Protein 1BBZ (pdb70)

Structure (mmCIF, N/CA/C/O backbone):
data_1BBZ
#
_entry.id   1BBZ
#
_cell.length_a   46.680
_cell.length_b   73.790
_cell.length_c   80.000
_cell.angle_alpha   90.00
_cell.angle_beta   90.00
_cell.angle_gamma   90.00
#
_symmetry.space_group_name_H-M   'P 21 21 21'
#
loop_
_entity.id
_entity.type
_entity.pdbx_description
1 polymer 'ABL TYROSINE KINASE'
2 polymer 'PEPTIDE P41'
3 non-polymer 'SULFATE ION'
4 water water
#
loop_
_atom_site.group_PDB
_atom_site.id
_atom_site.type_symbol
_atom_site.label_atom_id
_atom_site.label_alt_id
_atom_site.label_comp_id
_atom_site.label_asym_id
_atom_site.label_entity_id
_atom_site.label_seq_id
_atom_site.pdbx_PDB_ins_code
_atom_site.Cartn_x
_atom_site.Cartn_y
_atom_site.Cartn_z
_atom_site.occupancy
_atom_site.B_iso_or_equiv
_atom_site.auth_seq_id
_atom_site.auth_comp_id
_atom_site.auth_asym_id
_atom_site.auth_atom_id
_atom_site.pdbx_PDB_model_num
ATOM 1 N N . ASN A 1 1 ? 1.039 16.834 18.876 1.00 37.41 1 ASN A N 1
ATOM 2 C CA . ASN A 1 1 ? -0.213 16.205 18.364 1.00 36.15 1 ASN A CA 1
ATOM 3 C C . ASN A 1 1 ? -0.549 16.779 16.986 1.00 33.97 1 ASN A C 1
ATOM 4 O O . ASN A 1 1 ? 0.360 17.056 16.204 1.00 37.18 1 ASN A O 1
ATOM 6 N N . LEU A 1 2 ? -1.834 16.957 16.686 1.00 31.30 2 LEU A N 1
ATOM 7 C CA . LEU A 1 2 ? -2.241 17.479 15.386 1.00 26.46 2 LEU A CA 1
ATOM 8 C C . LEU A 1 2 ? -2.781 18.912 15.422 1.00 23.21 2 LEU A C 1
ATOM 9 O O . LEU A 1 2 ? -3.556 19.303 16.308 1.00 19.62 2 LEU A O 1
ATOM 14 N N . PHE A 1 3 ? -2.337 19.700 14.453 1.00 18.78 3 PHE A N 1
ATOM 15 C CA . PHE A 1 3 ? -2.750 21.081 14.340 1.00 16.26 3 PHE A CA 1
ATOM 16 C C . PHE A 1 3 ? -3.475 21.267 13.009 1.00 13.98 3 PHE A C 1
ATOM 17 O O . PHE A 1 3 ? -3.432 20.399 12.149 1.00 14.39 3 PHE A O 1
ATOM 25 N N . VAL A 1 4 ? -4.144 22.397 12.850 1.00 13.54 4 VAL A N 1
ATOM 26 C CA . VAL A 1 4 ? -4.843 22.691 11.604 1.00 13.12 4 VAL A CA 1
ATOM 27 C C . VAL A 1 4 ? -4.520 24.135 11.228 1.00 12.07 4 VAL A C 1
ATOM 28 O O . VAL A 1 4 ? -4.388 24.998 12.108 1.00 12.60 4 VAL A O 1
ATOM 32 N N . ALA A 1 5 ? -4.314 24.390 9.937 1.00 10.23 5 ALA A N 1
ATOM 33 C CA . ALA A 1 5 ? -4.022 25.742 9.483 1.00 8.54 5 ALA A CA 1
ATOM 34 C C . ALA A 1 5 ? -5.268 26.627 9.526 1.00 10.54 5 ALA A C 1
ATOM 35 O O . ALA A 1 5 ? -6.335 26.256 9.021 1.00 11.90 5 ALA A O 1
ATOM 37 N N . LEU A 1 6 ? -5.130 27.795 10.142 1.00 10.87 6 LEU A N 1
ATOM 38 C CA . LEU A 1 6 ? -6.218 28.770 10.231 1.00 11.37 6 LEU A CA 1
ATOM 39 C C . LEU A 1 6 ? -6.341 29.578 8.932 1.00 10.04 6 LEU A C 1
ATOM 40 O O . LEU A 1 6 ? -7.435 29.999 8.566 1.00 11.42 6 LEU A O 1
ATOM 45 N N . TYR A 1 7 ? -5.220 29.811 8.248 1.00 10.02 7 TYR A N 1
ATOM 46 C CA . TYR A 1 7 ? -5.213 30.592 7.006 1.00 10.20 7 TYR A CA 1
ATOM 47 C C . TYR A 1 7 ? -4.227 29.984 6.031 1.00 10.15 7 TYR A C 1
ATOM 48 O O . TYR A 1 7 ? -3.357 29.197 6.425 1.00 10.71 7 TYR A O 1
ATOM 57 N N . ASP A 1 8 ? -4.329 30.421 4.776 1.00 10.85 8 ASP A N 1
ATOM 58 C CA . ASP A 1 8 ? -3.433 29.995 3.705 1.00 10.32 8 ASP A CA 1
ATOM 59 C C . ASP A 1 8 ? -2.118 30.727 3.889 1.00 9.06 8 ASP A C 1
ATOM 60 O O . ASP A 1 8 ? -2.098 31.910 4.222 1.00 9.24 8 ASP A O 1
ATOM 65 N N . PHE A 1 9 ? -1.031 30.038 3.593 1.00 8.55 9 PHE A N 1
ATOM 66 C CA . PHE A 1 9 ? 0.305 30.613 3.662 1.00 9.13 9 PHE A CA 1
ATOM 67 C C . PHE A 1 9 ? 1.056 29.984 2.510 1.00 8.01 9 PHE A C 1
ATOM 68 O O . PHE A 1 9 ? 1.104 28.756 2.383 1.00 5.52 9 PHE A O 1
ATOM 76 N N . VAL A 1 10 ? 1.615 30.827 1.659 1.00 8.57 10 VAL A N 1
ATOM 77 C CA . VAL A 1 10 ? 2.347 30.368 0.489 1.00 12.09 10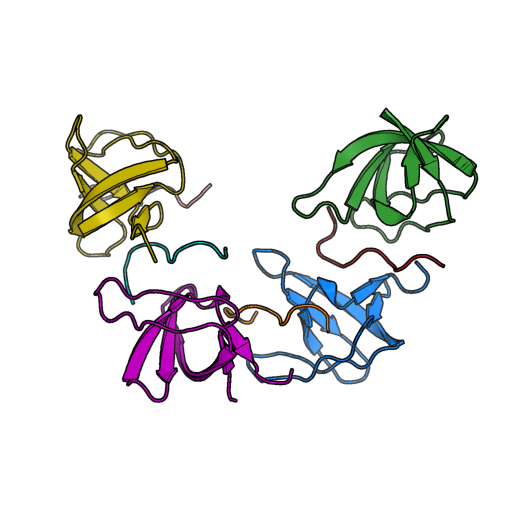 VAL A CA 1
ATOM 78 C C . VAL A 1 10 ? 3.852 30.405 0.746 1.00 11.09 10 VAL A C 1
ATOM 79 O O . VAL A 1 10 ? 4.386 31.426 1.147 1.00 11.55 10 VAL A O 1
ATOM 83 N N . A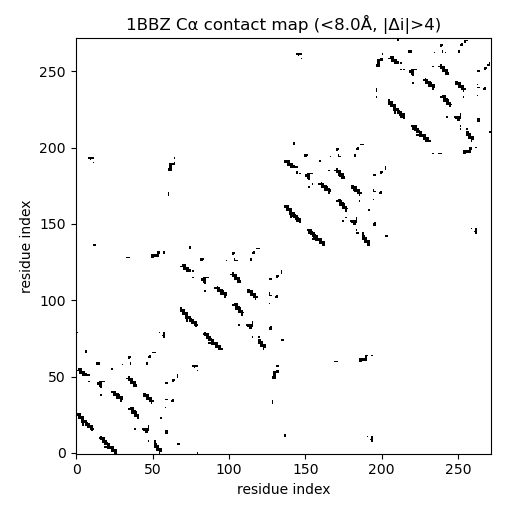LA A 1 11 ? 4.523 29.285 0.506 1.00 11.13 11 ALA A N 1
ATOM 84 C CA . ALA A 1 11 ? 5.965 29.149 0.700 1.00 13.28 11 ALA A CA 1
ATOM 85 C C . ALA A 1 11 ? 6.733 30.194 -0.084 1.00 16.66 11 ALA A C 1
ATOM 86 O O . ALA A 1 11 ? 6.432 30.444 -1.254 1.00 16.95 11 ALA A O 1
ATOM 88 N N . SER A 1 12 ? 7.758 30.749 0.552 1.00 18.23 12 SER A N 1
ATOM 89 C CA . SER A 1 12 ? 8.593 31.792 -0.039 1.00 22.12 12 SER A CA 1
ATOM 90 C C . SER A 1 12 ? 10.085 31.464 0.076 1.00 23.12 12 SER A C 1
ATOM 91 O O . SER A 1 12 ? 10.895 32.349 0.364 1.00 24.62 12 SER A O 1
ATOM 94 N N . GLY A 1 13 ? 10.446 30.204 -0.156 1.00 23.63 13 GLY A N 1
ATOM 95 C CA . GLY A 1 13 ? 11.837 29.801 -0.035 1.00 24.26 13 GLY A CA 1
ATOM 96 C C . GLY A 1 13 ? 12.307 29.893 1.409 1.00 26.15 13 GLY A C 1
ATOM 97 O O . GLY A 1 13 ? 11.488 30.017 2.324 1.00 27.50 13 GLY A O 1
ATOM 98 N N . ASP A 1 14 ? 13.619 29.832 1.633 1.00 25.40 14 ASP A N 1
ATOM 99 C CA . ASP A 1 14 ? 14.169 29.905 2.986 1.00 25.46 14 ASP A CA 1
ATOM 100 C C . ASP A 1 14 ? 13.634 28.783 3.884 1.00 22.74 14 ASP A C 1
ATOM 101 O O . ASP A 1 14 ? 13.407 28.983 5.079 1.00 21.33 14 ASP A O 1
ATOM 106 N N . ASN A 1 15 ? 13.404 27.619 3.283 1.00 19.57 15 ASN A N 1
ATOM 107 C CA . ASN A 1 15 ? 12.914 26.438 3.994 1.00 16.54 15 ASN A CA 1
ATOM 108 C C . ASN A 1 15 ? 11.468 26.515 4.478 1.00 13.82 15 ASN A C 1
ATOM 109 O O . ASN A 1 15 ? 11.082 25.790 5.401 1.00 14.22 15 ASN A O 1
ATOM 114 N N . THR A 1 16 ? 10.665 27.378 3.873 1.00 10.85 16 THR A N 1
ATOM 115 C CA . THR A 1 16 ? 9.268 27.496 4.278 1.00 8.77 16 THR A CA 1
ATOM 116 C C . THR A 1 16 ? 8.413 26.458 3.535 1.00 10.75 16 THR A C 1
ATOM 117 O O . THR A 1 16 ? 8.841 25.897 2.515 1.00 8.68 16 THR A O 1
ATOM 121 N N . LEU A 1 17 ? 7.212 26.211 4.056 1.00 9.20 17 LEU A N 1
ATOM 122 C CA . LEU A 1 17 ? 6.293 25.239 3.501 1.00 8.03 17 LEU A CA 1
ATOM 123 C C . LEU A 1 17 ? 4.926 25.876 3.327 1.00 8.68 17 LEU A C 1
ATOM 124 O O . LEU A 1 17 ? 4.441 26.568 4.228 1.00 8.03 17 LEU A O 1
ATOM 129 N N . SER A 1 18 ? 4.300 25.648 2.177 1.00 8.80 18 SER A N 1
ATOM 130 C CA . SER A 1 18 ? 2.959 26.183 1.946 1.00 9.01 18 SER A CA 1
ATOM 131 C C . SER A 1 18 ? 1.963 25.328 2.713 1.00 9.55 18 SER A C 1
ATOM 132 O O . SER A 1 18 ? 2.119 24.114 2.812 1.00 10.42 18 SER A O 1
ATOM 135 N N . ILE A 1 19 ? 0.945 25.967 3.267 1.00 10.69 19 ILE A N 1
ATOM 136 C CA . ILE A 1 19 ? -0.094 25.281 4.006 1.00 10.95 19 ILE A CA 1
ATOM 137 C C . ILE A 1 19 ? -1.443 25.916 3.603 1.00 11.50 19 ILE A C 1
ATOM 138 O O . ILE A 1 19 ? -1.533 27.132 3.383 1.00 11.05 19 ILE A O 1
ATOM 146 N N . THR A 1 20 ? -2.475 25.086 3.493 1.00 9.69 20 THR A N 1
ATOM 147 C CA . THR A 1 20 ? -3.802 25.544 3.105 1.00 10.51 20 THR A CA 1
ATOM 148 C C . THR A 1 20 ? -4.757 25.565 4.304 1.00 9.88 20 THR A C 1
ATOM 149 O O . THR A 1 20 ? -4.723 24.669 5.130 1.00 9.34 20 THR A O 1
ATOM 153 N N . LYS A 1 21 ? -5.615 26.574 4.392 1.00 10.83 21 LYS A N 1
ATOM 154 C CA . LYS A 1 21 ? -6.578 26.652 5.484 1.00 11.01 21 LYS A CA 1
ATOM 155 C C . LYS A 1 21 ? -7.307 25.313 5.582 1.00 11.26 21 LYS A C 1
ATOM 156 O O . LYS A 1 21 ? -7.741 24.759 4.564 1.00 9.70 21 LYS A O 1
ATOM 162 N N . GLY A 1 22 ? -7.418 24.791 6.799 1.00 11.10 22 GLY A N 1
ATOM 163 C CA . GLY A 1 22 ? -8.095 23.524 6.988 1.00 11.48 22 GLY A CA 1
ATOM 164 C C . GLY A 1 22 ? -7.183 22.315 6.899 1.00 12.06 22 GLY A C 1
ATOM 165 O O . GLY A 1 22 ? -7.590 21.214 7.268 1.00 14.61 22 GLY A O 1
ATOM 166 N N . GLU A 1 23 ? -5.965 22.498 6.405 1.00 9.43 23 GLU A N 1
ATOM 167 C CA . GLU A 1 23 ? -5.024 21.387 6.294 1.00 11.05 23 GLU A CA 1
ATOM 168 C C . GLU A 1 23 ? -4.454 20.982 7.671 1.00 11.68 23 GLU A C 1
ATOM 169 O O . GLU A 1 23 ? -4.125 21.832 8.499 1.00 10.69 23 GLU A O 1
ATOM 175 N N . LYS A 1 24 ? -4.352 19.678 7.908 1.00 12.22 24 LYS A N 1
ATOM 176 C CA . LYS A 1 24 ? -3.819 19.200 9.172 1.00 12.55 24 LYS A CA 1
ATOM 177 C C . LYS A 1 24 ? -2.309 19.060 9.090 1.00 12.15 24 LYS A C 1
ATOM 178 O O . LYS A 1 24 ? -1.765 18.791 8.021 1.00 11.64 24 LYS A O 1
ATOM 184 N N . LEU A 1 25 ? -1.636 19.253 10.225 1.00 13.13 25 LEU A N 1
ATOM 185 C CA . LEU A 1 25 ? -0.180 19.170 10.295 1.00 13.44 25 LEU A CA 1
ATOM 186 C C . LEU A 1 25 ? 0.373 18.848 11.679 1.00 11.69 25 LEU A C 1
ATOM 187 O O . LEU A 1 25 ? -0.302 19.015 12.685 1.00 10.75 25 LEU A O 1
ATOM 192 N N . ARG A 1 26 ? 1.608 18.358 11.695 1.00 13.50 26 ARG A N 1
ATOM 193 C CA . ARG A 1 26 ? 2.329 18.007 12.913 1.00 15.32 26 ARG A CA 1
ATOM 194 C C . ARG A 1 26 ? 3.337 19.116 13.159 1.00 13.98 26 ARG A C 1
ATOM 195 O O . ARG A 1 26 ? 3.962 19.593 12.209 1.00 15.12 26 ARG A O 1
ATOM 209 N N . VAL A 1 27 ? 3.418 19.594 14.400 1.00 13.31 27 VAL A N 1
ATOM 210 C CA . VAL A 1 27 ? 4.384 20.629 14.757 1.00 13.38 27 VAL A CA 1
ATOM 211 C C . VAL A 1 27 ? 5.603 19.935 15.367 1.00 12.05 27 VAL A C 1
ATOM 212 O O . VAL A 1 27 ? 5.477 19.207 16.360 1.00 13.16 27 VAL A O 1
ATOM 216 N N . LEU A 1 28 ? 6.764 20.142 14.746 1.00 10.74 28 LEU A N 1
ATOM 217 C CA . LEU A 1 28 ? 8.023 19.530 15.174 1.00 11.30 28 LEU A CA 1
ATOM 218 C C . LEU A 1 28 ? 8.962 20.419 15.988 1.00 10.78 28 LEU A C 1
ATOM 219 O O . LEU A 1 28 ? 9.946 19.939 16.547 1.00 12.50 28 LEU A O 1
ATOM 224 N N . GLY A 1 29 ? 8.681 21.710 16.038 1.00 10.07 29 GLY A N 1
ATOM 225 C CA . GLY A 1 29 ? 9.537 22.609 16.780 1.00 11.10 29 GLY A CA 1
ATOM 226 C C . GLY A 1 29 ? 9.263 24.061 16.444 1.00 11.45 29 GLY A C 1
ATOM 227 O O . GLY A 1 29 ? 8.408 24.354 15.602 1.00 11.84 29 GLY A O 1
ATOM 228 N N . TYR A 1 30 ? 10.006 24.958 17.088 1.00 12.45 30 TYR A N 1
ATOM 229 C CA . TYR A 1 30 ? 9.863 26.406 16.915 1.00 13.92 30 TYR A CA 1
ATOM 230 C C . TYR A 1 30 ? 11.224 27.068 16.806 1.00 15.25 30 TYR A C 1
ATOM 231 O O . TYR A 1 30 ? 12.226 26.506 17.246 1.00 17.70 30 TYR A O 1
ATOM 240 N N . ASN A 1 31 ? 11.263 28.256 16.213 1.00 16.32 31 ASN A N 1
ATOM 241 C CA . ASN A 1 31 ? 12.512 28.998 16.101 1.00 17.53 31 ASN A CA 1
ATOM 242 C C . ASN A 1 31 ? 12.703 29.746 17.430 1.00 19.31 31 ASN A C 1
ATOM 243 O O . ASN A 1 31 ? 11.837 29.684 18.311 1.00 19.36 31 ASN A O 1
ATOM 248 N N . HIS A 1 32 ? 13.798 30.492 17.541 1.00 22.79 32 HIS A N 1
ATOM 249 C CA . HIS A 1 32 ? 14.152 31.239 18.755 1.00 27.42 32 HIS A CA 1
ATOM 250 C C . HIS A 1 32 ? 13.048 32.057 19.436 1.00 28.17 32 HIS A C 1
ATOM 251 O O . HIS A 1 32 ? 12.837 31.939 20.640 1.00 29.57 32 HIS A O 1
ATOM 258 N N . ASN A 1 33 ? 12.331 32.862 18.664 1.00 26.77 33 ASN A N 1
ATOM 259 C CA . ASN A 1 33 ? 11.276 33.697 19.218 1.00 24.69 33 ASN A CA 1
ATOM 260 C C . ASN A 1 33 ? 9.860 33.133 19.087 1.00 23.97 33 ASN A C 1
ATOM 261 O O . ASN A 1 33 ? 8.890 33.873 19.209 1.00 25.66 33 ASN A O 1
ATOM 266 N N . GLY A 1 34 ? 9.740 31.851 18.766 1.00 22.15 34 GLY A N 1
ATOM 267 C CA . GLY A 1 34 ? 8.425 31.240 18.629 1.00 20.12 34 GLY A CA 1
ATOM 268 C C . GLY A 1 34 ? 7.547 31.689 17.461 1.00 18.61 34 GLY A C 1
ATOM 269 O O . GLY A 1 34 ? 6.444 31.154 17.280 1.00 15.26 34 GLY A O 1
ATOM 270 N N . GLU A 1 35 ? 8.007 32.665 16.677 1.00 16.25 35 GLU A N 1
ATOM 271 C CA . GLU A 1 35 ? 7.233 33.168 15.531 1.00 15.68 35 GLU A CA 1
ATOM 272 C C . GLU A 1 35 ? 7.078 32.205 14.346 1.00 13.68 35 GLU A C 1
ATOM 273 O O . GLU A 1 35 ? 6.151 32.350 13.547 1.00 12.00 35 GLU A O 1
ATOM 279 N N . TRP A 1 36 ? 8.020 31.284 14.197 1.00 10.91 36 TRP A N 1
ATOM 280 C CA . TRP A 1 36 ? 7.989 30.325 13.092 1.00 11.34 36 TRP A CA 1
ATOM 281 C C . TRP A 1 36 ? 7.978 28.935 13.693 1.00 10.90 36 TRP A C 1
ATOM 282 O O . TRP A 1 36 ? 8.589 28.701 14.734 1.00 10.85 36 TRP A O 1
ATOM 293 N N . CYS A 1 37 ? 7.301 28.003 13.043 1.00 10.43 37 CYS A N 1
ATOM 294 C CA . CYS A 1 37 ? 7.262 26.659 13.572 1.00 12.77 37 CYS A CA 1
ATOM 295 C C . CYS A 1 37 ? 7.525 25.646 12.470 1.00 10.06 37 CYS A C 1
ATOM 296 O O . CYS A 1 37 ? 7.170 25.864 11.319 1.00 11.62 37 CYS A O 1
ATOM 300 N N . GLU A 1 38 ? 8.234 24.581 12.818 1.00 9.99 38 GLU A N 1
ATOM 301 C CA . GLU A 1 38 ? 8.590 23.539 11.874 1.00 10.51 38 GLU A CA 1
ATOM 302 C C . GLU A 1 38 ? 7.392 22.623 11.702 1.00 11.00 38 GLU A C 1
ATOM 303 O O . GLU A 1 38 ? 7.008 21.918 12.640 1.00 13.34 38 GLU A O 1
ATOM 309 N N . ALA A 1 39 ? 6.808 22.624 10.517 1.00 9.90 39 ALA A N 1
ATOM 310 C CA . ALA A 1 39 ? 5.639 21.799 10.260 1.00 9.52 39 ALA A CA 1
ATOM 311 C C . ALA A 1 39 ? 5.883 20.588 9.357 1.00 10.62 39 ALA A C 1
ATOM 312 O O . ALA A 1 39 ? 6.843 20.541 8.574 1.00 9.04 39 ALA A O 1
ATOM 314 N N . GLN A 1 40 ? 5.045 19.572 9.520 1.00 10.14 40 GLN A N 1
ATOM 315 C CA . GLN A 1 40 ? 5.111 18.410 8.647 1.00 10.89 40 GLN A CA 1
ATOM 316 C C . GLN A 1 40 ? 3.688 18.089 8.234 1.00 9.70 40 GLN A C 1
ATOM 317 O O . GLN A 1 40 ? 2.784 18.016 9.077 1.00 8.93 40 GLN A O 1
ATOM 323 N N . THR A 1 41 ? 3.486 18.004 6.928 1.00 13.04 41 THR A N 1
ATOM 324 C CA . THR A 1 41 ? 2.178 17.695 6.355 1.00 13.22 41 THR A CA 1
ATOM 325 C C . THR A 1 41 ? 2.439 16.560 5.379 1.00 16.49 41 THR A C 1
ATOM 326 O O . THR A 1 41 ? 3.554 16.040 5.302 1.00 16.71 41 THR A O 1
ATOM 330 N N . LYS A 1 42 ? 1.425 16.243 4.581 1.00 20.04 42 LYS A N 1
ATOM 331 C CA . LYS A 1 42 ? 1.517 15.211 3.540 1.00 22.35 42 LYS A CA 1
ATOM 332 C C . LYS A 1 42 ? 2.346 15.733 2.352 1.00 22.73 42 LYS A C 1
ATOM 333 O O . LYS A 1 42 ? 2.614 14.994 1.405 1.00 24.09 42 LYS A O 1
ATOM 339 N N . ASN A 1 43 ? 2.720 17.015 2.404 1.00 22.50 43 ASN A N 1
ATOM 340 C CA . ASN A 1 43 ? 3.500 17.664 1.353 1.00 22.16 43 ASN A CA 1
ATOM 341 C C . ASN A 1 43 ? 4.961 17.781 1.732 1.00 21.14 43 ASN A C 1
ATOM 342 O O . ASN A 1 43 ? 5.777 18.194 0.922 1.00 24.53 43 ASN A O 1
ATOM 347 N N . GLY A 1 44 ? 5.282 17.477 2.978 1.00 19.07 44 GLY A N 1
ATOM 348 C CA . GLY A 1 44 ? 6.655 17.577 3.416 1.00 15.58 44 GLY A CA 1
ATOM 349 C C . GLY A 1 44 ? 6.791 18.405 4.681 1.00 13.19 44 GLY A C 1
ATOM 350 O O . GLY A 1 44 ? 5.828 18.561 5.442 1.00 11.51 44 GLY A O 1
ATOM 351 N N . GLN A 1 45 ? 7.984 18.977 4.854 1.00 10.54 45 GLN A N 1
ATOM 352 C CA . GLN A 1 45 ? 8.335 19.786 6.018 1.00 8.83 45 GLN A CA 1
ATOM 353 C C . GLN A 1 45 ? 8.800 21.179 5.623 1.00 8.56 45 GLN A C 1
ATOM 354 O O . GLN A 1 45 ? 9.316 21.403 4.526 1.00 9.10 45 GLN A O 1
ATOM 360 N N . GLY A 1 46 ? 8.663 22.101 6.557 1.00 7.92 46 GLY A N 1
ATOM 361 C CA . GLY A 1 46 ? 9.097 23.459 6.317 1.00 8.23 46 GLY A CA 1
ATOM 362 C C . GLY A 1 46 ? 8.526 24.366 7.376 1.00 7.94 46 GLY A C 1
ATOM 363 O O . GLY A 1 46 ? 7.644 23.973 8.142 1.00 7.47 46 GLY A O 1
ATOM 364 N N . TRP A 1 47 ? 9.037 25.581 7.425 1.00 7.33 47 TRP A N 1
ATOM 365 C CA . TRP A 1 47 ? 8.582 26.556 8.398 1.00 7.78 47 TRP A CA 1
ATOM 366 C C . TRP A 1 47 ? 7.302 27.256 7.967 1.00 7.25 47 TRP A C 1
ATOM 367 O O . TRP A 1 47 ? 7.118 27.553 6.795 1.00 7.78 47 TRP A O 1
ATOM 378 N N . VAL A 1 48 ? 6.407 27.485 8.924 1.00 7.35 48 VAL A N 1
ATOM 379 C CA . VAL A 1 48 ? 5.137 28.171 8.709 1.00 6.92 48 VAL A CA 1
ATOM 380 C C . VAL A 1 48 ? 4.935 29.120 9.902 1.00 5.40 48 VAL A C 1
ATOM 381 O O . VAL A 1 48 ? 5.567 28.931 10.952 1.00 6.38 48 VAL A O 1
ATOM 385 N N . PRO A 1 49 ? 4.157 30.207 9.733 1.00 7.65 49 PRO A N 1
ATOM 386 C CA . PRO A 1 49 ? 3.949 31.127 10.867 1.00 6.55 49 PRO A CA 1
ATOM 387 C C . PRO A 1 49 ? 3.247 30.405 12.019 1.00 8.34 49 PRO A C 1
ATOM 388 O O . PRO A 1 49 ? 2.254 29.702 11.802 1.00 7.38 49 PRO A O 1
ATOM 392 N N . SER A 1 50 ? 3.727 30.598 13.242 1.00 9.03 50 SER A N 1
ATOM 393 C CA . SER A 1 50 ? 3.100 29.936 14.382 1.00 9.73 50 SER A CA 1
ATOM 394 C C . SER A 1 50 ? 1.664 30.406 14.608 1.00 7.87 50 SER A C 1
ATOM 395 O O . SER A 1 50 ? 0.792 29.607 14.944 1.00 10.65 50 SER A O 1
ATOM 398 N N . ASN A 1 51 ? 1.399 31.685 14.380 1.00 9.31 51 ASN A N 1
ATOM 399 C CA . ASN A 1 51 ? 0.043 32.189 14.589 1.00 12.16 51 ASN A CA 1
ATOM 400 C C . ASN A 1 51 ? -0.937 31.856 13.466 1.00 12.94 51 ASN A C 1
ATOM 401 O O . ASN A 1 51 ? -2.065 32.349 13.467 1.00 13.96 51 ASN A O 1
ATOM 406 N N . TYR A 1 52 ? -0.490 31.068 12.485 1.00 12.67 52 TYR A N 1
ATOM 407 C CA . TYR A 1 52 ? -1.353 30.630 11.391 1.00 9.90 52 TYR A CA 1
ATOM 408 C C . TYR A 1 52 ? -1.925 29.237 11.686 1.00 9.11 52 TYR A C 1
ATOM 409 O O . TYR A 1 52 ? -2.709 28.709 10.896 1.00 10.39 52 TYR A O 1
ATOM 418 N N . ILE A 1 53 ? -1.513 28.622 12.788 1.00 9.15 53 ILE A N 1
ATOM 419 C CA . ILE A 1 53 ? -1.996 27.284 13.118 1.00 8.32 53 ILE A CA 1
ATOM 420 C C . ILE A 1 53 ? -2.588 27.236 14.519 1.00 10.68 53 ILE A C 1
ATOM 421 O O . ILE A 1 53 ? -2.329 28.120 15.348 1.00 10.31 53 ILE A O 1
ATOM 426 N N . THR A 1 54 ? -3.438 26.241 14.751 1.00 13.69 54 THR A N 1
ATOM 427 C CA . THR A 1 54 ? -4.098 26.054 16.055 1.00 17.08 54 THR A CA 1
ATOM 428 C C . THR A 1 54 ? -4.337 24.538 16.194 1.00 19.02 54 THR A C 1
ATOM 429 O O . THR A 1 54 ? -4.340 23.809 15.203 1.00 18.89 54 THR A O 1
ATOM 433 N N . PRO A 1 55 ? -4.476 24.026 17.423 1.00 23.84 55 PRO A N 1
ATOM 434 C CA . PRO A 1 55 ? -4.704 22.579 17.573 1.00 25.77 55 PRO A CA 1
ATOM 435 C C . PRO A 1 55 ? -5.995 22.103 16.901 1.00 25.56 55 PRO A C 1
ATOM 436 O O . PRO A 1 55 ? -7.036 22.749 17.010 1.00 25.02 55 PRO A O 1
ATOM 440 N N . VAL A 1 56 ? -5.906 20.995 16.178 1.00 28.12 56 VAL A N 1
ATOM 441 C CA . VAL A 1 56 ? -7.064 20.447 15.486 1.00 32.04 56 VAL A CA 1
ATOM 442 C C . VAL A 1 56 ? -8.132 20.176 16.556 1.00 36.10 56 VAL A C 1
ATOM 443 O O . VAL A 1 56 ? -7.833 19.572 17.591 1.00 37.21 56 VAL A O 1
ATOM 447 N N . ASN A 1 57 ? -9.331 20.720 16.350 1.00 38.44 57 ASN A N 1
ATOM 448 C CA . ASN A 1 57 ? -10.461 20.542 17.279 1.00 42.18 57 ASN A CA 1
ATOM 449 C C . ASN A 1 57 ? -10.435 21.390 18.557 1.00 43.32 57 ASN A C 1
ATOM 450 O O . ASN A 1 57 ? -10.896 20.936 19.614 1.00 41.94 57 ASN A O 1
ATOM 452 N N . SER A 1 58 ? -9.908 22.610 18.435 1.00 43.89 58 SER A N 1
ATOM 453 C CA . SER A 1 58 ? -9.827 23.585 19.527 1.00 44.12 58 SER A CA 1
ATOM 454 C C . SER A 1 58 ? -9.608 22.981 20.905 1.00 44.36 58 SER A C 1
ATOM 455 O O . SER A 1 58 ? -8.450 22.613 21.191 1.00 44.68 58 SER A O 1
ATOM 461 N N . ALA B 2 2 ? 15.398 28.463 10.408 1.00 14.06 1 ALA B N 1
ATOM 462 C CA . ALA B 2 2 ? 14.149 29.212 10.309 1.00 13.63 1 ALA B CA 1
ATOM 463 C C . ALA B 2 2 ? 14.392 30.555 9.620 1.00 13.94 1 ALA B C 1
ATOM 464 O O . ALA B 2 2 ? 15.478 31.104 9.707 1.00 14.25 1 ALA B O 1
ATOM 466 N N . PRO B 2 3 ? 13.394 31.083 8.893 1.00 14.54 2 PRO B N 1
ATOM 467 C CA . PRO B 2 3 ? 13.619 32.374 8.236 1.00 14.33 2 PRO B CA 1
ATOM 468 C C . PRO B 2 3 ? 13.999 33.452 9.263 1.00 16.03 2 PRO B C 1
ATOM 469 O O . PRO B 2 3 ? 13.560 33.413 10.410 1.00 15.68 2 PRO B O 1
ATOM 473 N N . SER B 2 4 ? 14.842 34.398 8.863 1.00 17.49 3 SER B N 1
ATOM 474 C CA . SER B 2 4 ? 15.247 35.461 9.773 1.00 18.19 3 SER B CA 1
ATOM 475 C C . SER B 2 4 ? 14.225 36.595 9.723 1.00 17.17 3 SER B C 1
ATOM 476 O O . SER B 2 4 ? 14.074 37.349 10.687 1.00 17.02 3 SER B O 1
ATOM 479 N N . TYR B 2 5 ? 13.553 36.726 8.581 1.00 15.33 4 TYR B N 1
ATOM 480 C CA . TYR B 2 5 ? 12.537 37.753 8.401 1.00 14.74 4 TYR B CA 1
ATOM 481 C C . TYR B 2 5 ? 11.263 37.404 9.173 1.00 15.94 4 TYR B C 1
ATOM 482 O O . TYR B 2 5 ? 11.134 36.307 9.747 1.00 15.76 4 TYR B O 1
ATOM 491 N N . SER B 2 6 ? 10.332 38.343 9.211 1.00 14.30 5 SER B N 1
ATOM 492 C CA . SER B 2 6 ? 9.102 38.132 9.951 1.00 16.16 5 SER B CA 1
ATOM 493 C C . SER B 2 6 ? 8.034 37.343 9.203 1.00 16.47 5 SER B C 1
ATOM 494 O O . SER B 2 6 ? 7.976 37.380 7.973 1.00 15.99 5 SER B O 1
ATOM 497 N N . PRO B 2 7 ? 7.241 36.535 9.940 1.00 19.11 6 PRO B N 1
ATOM 498 C CA . PRO B 2 7 ? 6.178 35.770 9.282 1.00 19.54 6 PRO B CA 1
ATOM 499 C C . PRO B 2 7 ? 5.096 36.794 8.950 1.00 19.90 6 PRO B C 1
ATOM 500 O O . PRO B 2 7 ? 4.947 37.798 9.649 1.00 21.20 6 PRO B O 1
ATOM 504 N N . PRO B 2 8 ? 4.355 36.584 7.867 1.00 19.08 7 PRO B N 1
ATOM 505 C CA . PRO B 2 8 ? 3.331 37.582 7.569 1.00 19.69 7 PRO B CA 1
ATOM 506 C C . PRO B 2 8 ? 2.246 37.533 8.626 1.00 19.87 7 PRO B C 1
ATOM 507 O O . PRO B 2 8 ? 1.988 36.478 9.212 1.00 19.01 7 PRO B O 1
ATOM 511 N N . PRO B 2 9 ? 1.643 38.687 8.940 1.00 19.28 8 PRO B N 1
ATOM 512 C CA . PRO B 2 9 ? 0.581 38.733 9.947 1.00 18.50 8 PRO B CA 1
ATOM 513 C C . PRO B 2 9 ? -0.656 38.050 9.399 1.00 17.81 8 PRO B C 1
ATOM 514 O O . PRO B 2 9 ? -0.764 37.828 8.202 1.00 16.52 8 PRO B O 1
ATOM 518 N N . PRO B 2 10 ? -1.575 37.646 10.275 1.00 18.82 9 PRO B N 1
ATOM 519 C CA . PRO B 2 10 ? -2.791 36.988 9.793 1.00 21.09 9 PRO B CA 1
ATOM 520 C C . PRO B 2 10 ? -3.488 37.868 8.749 1.00 21.75 9 PRO B C 1
ATOM 521 O O . PRO B 2 10 ? -3.457 39.104 8.839 1.00 22.81 9 PRO B O 1
ATOM 525 N N . PRO B 2 11 ? -4.085 37.243 7.725 1.00 21.78 10 PRO B N 1
ATOM 526 C CA . PRO B 2 11 ? -4.777 37.990 6.673 1.00 23.71 10 PRO B CA 1
ATOM 527 C C . PRO B 2 11 ? -6.000 38.759 7.175 1.00 24.04 10 PRO B C 1
ATOM 528 O O . PRO B 2 11 ? -6.603 38.340 8.192 1.00 22.86 10 PRO B O 1
ATOM 533 N N . ASN C 1 1 ? -8.437 37.184 38.729 1.00 37.80 1 ASN C N 1
ATOM 534 C CA . ASN C 1 1 ? -9.864 37.616 38.802 1.00 35.54 1 ASN C CA 1
ATOM 535 C C . ASN C 1 1 ? -10.721 36.360 38.629 1.00 33.77 1 ASN C C 1
ATOM 536 O O . ASN C 1 1 ? -10.180 35.264 38.382 1.00 32.43 1 ASN C O 1
ATOM 541 N N . LEU C 1 2 ? -12.038 36.507 38.775 1.00 29.46 2 LEU C N 1
ATOM 542 C CA . LEU C 1 2 ? -12.959 35.377 38.611 1.00 25.55 2 LEU C CA 1
ATOM 543 C C . LEU C 1 2 ? -13.751 35.501 37.300 1.00 20.81 2 LEU C C 1
ATOM 544 O O . LEU C 1 2 ? -14.526 36.458 37.092 1.00 17.74 2 LEU C O 1
ATOM 549 N N . PHE C 1 3 ? -13.527 34.525 36.423 1.00 15.67 3 PHE C N 1
ATOM 550 C CA . PHE C 1 3 ? -14.125 34.469 35.082 1.00 11.91 3 PHE C CA 1
ATOM 551 C C . PHE C 1 3 ? -14.954 33.210 34.881 1.00 9.29 3 PHE C C 1
ATOM 552 O O . PHE C 1 3 ? -14.903 32.276 35.687 1.00 8.37 3 PHE C O 1
ATOM 560 N N . VAL C 1 4 ? -15.680 33.178 33.772 1.00 7.60 4 VAL C N 1
ATOM 561 C CA . VAL C 1 4 ? -16.491 32.024 33.404 1.00 8.04 4 VAL C CA 1
ATOM 562 C C . VAL C 1 4 ? -16.188 31.673 31.939 1.00 8.93 4 VAL C C 1
ATOM 563 O O . VAL C 1 4 ? -15.927 32.561 31.121 1.00 8.52 4 VAL C O 1
ATOM 567 N N . ALA C 1 5 ? -16.153 30.381 31.625 1.00 7.81 5 ALA C N 1
ATOM 568 C CA . ALA C 1 5 ? -15.859 29.958 30.263 1.00 8.59 5 ALA C CA 1
ATOM 569 C C . ALA C 1 5 ? -17.071 30.137 29.372 1.00 8.13 5 ALA C C 1
ATOM 570 O O . ALA C 1 5 ? -18.176 29.724 29.726 1.00 9.78 5 ALA C O 1
ATOM 572 N N . LEU C 1 6 ? -16.866 30.798 28.236 1.00 8.70 6 LEU C N 1
ATOM 573 C CA . LEU C 1 6 ? -17.934 31.023 27.266 1.00 9.56 6 LEU C CA 1
ATOM 574 C C . LEU C 1 6 ? -18.110 29.828 26.333 1.00 10.69 6 LEU C C 1
ATOM 575 O O . LEU C 1 6 ? -19.205 29.601 25.818 1.00 11.70 6 LEU C O 1
ATOM 580 N N . TYR C 1 7 ? -17.032 29.090 26.082 1.00 9.73 7 TYR C N 1
ATOM 581 C CA . TYR C 1 7 ? -17.101 27.948 25.186 1.00 8.72 7 TYR C CA 1
ATOM 582 C C . TYR C 1 7 ? -16.170 26.853 25.679 1.00 8.77 7 TYR C C 1
ATOM 583 O O . TYR C 1 7 ? -15.255 27.113 26.472 1.00 8.72 7 TYR C O 1
ATOM 592 N N . ASP C 1 8 ? -16.393 25.638 25.183 1.00 10.91 8 ASP C N 1
ATOM 593 C CA . ASP C 1 8 ? -15.555 24.484 25.537 1.00 10.19 8 ASP C CA 1
ATOM 594 C C . ASP C 1 8 ? -14.249 24.621 24.780 1.00 9.70 8 ASP C C 1
ATOM 595 O O . ASP C 1 8 ? -14.258 24.989 23.615 1.00 8.92 8 ASP C O 1
ATOM 600 N N . PHE C 1 9 ? -13.139 24.286 25.428 1.00 11.04 9 PHE C N 1
ATOM 601 C CA . PHE C 1 9 ? -11.818 24.327 24.806 1.00 10.35 9 PHE C CA 1
ATOM 602 C C . PHE C 1 9 ? -11.089 23.113 25.345 1.00 10.15 9 PHE C C 1
ATOM 603 O O . PHE C 1 9 ? -11.091 22.874 26.551 1.00 10.41 9 PHE C O 1
ATOM 611 N N . VAL C 1 10 ? -10.491 22.341 24.451 1.00 12.00 10 VAL C N 1
ATOM 612 C CA . VAL C 1 10 ? -9.765 21.132 24.842 1.00 13.68 10 VAL C CA 1
ATOM 613 C C . VAL C 1 10 ? -8.259 21.365 24.793 1.00 13.02 10 VAL C C 1
ATOM 614 O O . VAL C 1 10 ? -7.736 21.828 23.787 1.00 14.49 10 VAL C O 1
ATOM 618 N N . ALA C 1 11 ? -7.575 21.037 25.887 1.00 14.58 11 ALA C N 1
ATOM 619 C CA . ALA C 1 11 ? -6.121 21.183 25.993 1.00 14.52 11 ALA C CA 1
ATOM 620 C C . ALA C 1 11 ? -5.434 20.393 24.874 1.00 18.30 11 ALA C C 1
ATOM 621 O O . ALA C 1 11 ? -5.880 19.320 24.486 1.00 17.59 11 ALA C O 1
ATOM 623 N N . SER C 1 12 ? -4.334 20.932 24.374 1.00 22.29 12 SER C N 1
ATOM 624 C CA . SER C 1 12 ? -3.587 20.320 23.291 1.00 24.27 12 SER C CA 1
ATOM 625 C C . SER C 1 12 ? -2.106 20.222 23.647 1.00 24.72 12 SER C C 1
ATOM 626 O O . SER C 1 12 ? -1.269 20.090 22.755 1.00 28.06 12 SER C O 1
ATOM 629 N N . GLY C 1 13 ? -1.784 20.312 24.940 1.00 23.60 13 GLY C N 1
ATOM 630 C CA . GLY C 1 13 ? -0.396 20.265 25.375 1.00 20.14 13 GLY C CA 1
ATOM 631 C C . GLY C 1 13 ? 0.162 21.670 25.489 1.00 19.40 13 GLY C C 1
ATOM 632 O O . GLY C 1 13 ? -0.597 22.642 25.495 1.00 19.32 13 GLY C O 1
ATOM 633 N N . ASP C 1 14 ? 1.479 21.800 25.607 1.00 17.18 14 ASP C N 1
ATOM 634 C CA . ASP C 1 14 ? 2.098 23.123 25.705 1.00 17.11 14 ASP C CA 1
ATOM 635 C C . ASP C 1 14 ? 1.544 23.897 26.897 1.00 16.31 14 ASP C C 1
ATOM 636 O O . ASP C 1 14 ? 1.396 25.124 26.846 1.00 13.99 14 ASP C O 1
ATOM 641 N N . ASN C 1 15 ? 1.199 23.156 27.949 1.00 13.57 15 ASN C N 1
ATOM 642 C CA . ASN C 1 15 ? 0.668 23.720 29.190 1.00 13.92 15 ASN C CA 1
ATOM 643 C C . ASN C 1 15 ? -0.701 24.364 29.096 1.00 12.40 15 ASN C C 1
ATOM 644 O O . ASN C 1 15 ? -1.038 25.239 29.909 1.00 10.84 15 ASN C O 1
ATOM 649 N N . THR C 1 16 ? -1.489 23.944 28.113 1.00 10.44 16 THR C N 1
ATOM 650 C CA . THR C 1 16 ? -2.833 24.473 27.970 1.00 8.63 16 THR C CA 1
ATOM 651 C C . THR C 1 16 ? -3.755 23.696 28.910 1.00 8.83 16 THR C C 1
ATOM 652 O O . THR C 1 16 ? -3.456 22.559 29.318 1.00 9.97 16 THR C O 1
ATOM 656 N N . LEU C 1 17 ? -4.884 24.308 29.233 1.00 7.88 17 LEU C N 1
ATOM 657 C CA . LEU C 1 17 ? -5.862 23.727 30.140 1.00 8.19 17 LEU C CA 1
ATOM 658 C C . LEU C 1 17 ? -7.221 23.589 29.474 1.00 9.48 17 LEU C C 1
ATOM 659 O O . LEU C 1 17 ? -7.691 24.523 28.821 1.00 9.45 17 LEU C O 1
ATOM 664 N N . SER C 1 18 ? -7.853 22.426 29.632 1.00 8.68 18 SER C N 1
ATOM 665 C CA . SER C 1 18 ? -9.188 22.219 29.071 1.00 10.11 18 SER C CA 1
ATOM 666 C C . SER C 1 18 ? -10.208 22.993 29.919 1.00 10.95 18 SER C C 1
ATOM 667 O O . SER C 1 18 ? -10.109 22.996 31.157 1.00 14.24 18 SER C O 1
ATOM 670 N N . ILE C 1 19 ? -11.159 23.676 29.281 1.00 9.81 19 ILE C N 1
ATOM 671 C CA . ILE C 1 19 ? -12.167 24.421 30.030 1.00 10.62 19 ILE C CA 1
ATOM 672 C C . ILE C 1 19 ? -13.541 24.072 29.458 1.00 9.93 19 ILE C C 1
ATOM 673 O O . ILE C 1 19 ? -13.694 23.869 28.251 1.00 10.50 19 ILE C O 1
ATOM 681 N N . THR C 1 20 ? -14.543 24.033 30.326 1.00 11.30 20 THR C N 1
ATOM 682 C CA . THR C 1 20 ? -15.891 23.700 29.917 1.00 12.87 20 THR C CA 1
ATOM 683 C C . THR C 1 20 ? -16.789 24.939 30.001 1.00 11.84 20 THR C C 1
ATOM 684 O O . THR C 1 20 ? -16.658 25.745 30.922 1.00 11.70 20 THR C O 1
ATOM 688 N N . LYS C 1 21 ? -17.669 25.105 29.015 1.00 13.00 21 LYS C N 1
ATOM 689 C CA . LYS C 1 21 ? -18.583 26.241 28.983 1.00 11.72 21 LYS C CA 1
ATOM 690 C C . LYS C 1 21 ? -19.325 26.301 30.321 1.00 12.77 21 LYS C C 1
ATOM 691 O O . LYS C 1 21 ? -19.848 25.288 30.795 1.00 13.00 21 LYS C O 1
ATOM 697 N N . GLY C 1 22 ? -19.338 27.472 30.945 1.00 11.83 22 GLY C N 1
ATOM 698 C CA . GLY C 1 22 ? -20.029 27.627 32.214 1.00 12.27 22 GLY C CA 1
ATOM 699 C C . GLY C 1 22 ? -19.142 27.452 33.434 1.00 11.47 22 GLY C C 1
ATOM 700 O O . GLY C 1 22 ? -19.509 27.831 34.547 1.00 12.07 22 GLY C O 1
ATOM 701 N N . GLU C 1 23 ? -17.962 26.886 33.218 1.00 10.88 23 GLU C N 1
ATOM 702 C CA . GLU C 1 23 ? -16.999 26.652 34.278 1.00 12.54 23 GLU C CA 1
ATOM 703 C C . GLU C 1 23 ? -16.354 27.946 34.766 1.00 13.41 23 GLU C C 1
ATOM 704 O O . GLU C 1 23 ? -16.019 28.834 33.970 1.00 10.77 23 GLU C O 1
ATOM 710 N N . LYS C 1 24 ? -16.177 28.036 36.078 1.00 13.10 24 LYS C N 1
ATOM 711 C CA . LYS C 1 24 ? -15.566 29.200 36.680 1.00 13.98 24 LYS C CA 1
ATOM 712 C C . LYS C 1 24 ? -14.071 29.005 36.690 1.00 12.80 24 LYS C C 1
ATOM 713 O O . LYS C 1 24 ? -13.592 27.882 36.836 1.00 13.54 24 LYS C O 1
ATOM 719 N N . LEU C 1 25 ? -13.340 30.101 36.557 1.00 13.54 25 LEU C N 1
ATOM 720 C CA . LEU C 1 25 ? -11.890 30.057 36.572 1.00 13.55 25 LEU C CA 1
ATOM 721 C C . LEU C 1 25 ? -11.249 31.327 37.108 1.00 15.91 25 LEU C C 1
ATOM 722 O O . LEU C 1 25 ? -11.837 32.418 37.075 1.00 14.76 25 LEU C O 1
ATOM 727 N N . ARG C 1 26 ? -10.087 31.145 37.724 1.00 17.47 26 ARG C N 1
ATOM 728 C CA . ARG C 1 26 ? -9.334 32.246 38.297 1.00 21.03 26 ARG C CA 1
ATOM 729 C C . ARG C 1 26 ? -8.212 32.529 37.314 1.00 19.95 26 ARG C C 1
ATOM 730 O O . ARG C 1 26 ? -7.537 31.597 36.845 1.00 18.53 26 ARG C O 1
ATOM 744 N N . VAL C 1 27 ? -8.087 33.799 36.943 1.00 18.41 27 VAL C N 1
ATOM 745 C CA . VAL C 1 27 ? -7.066 34.254 36.009 1.00 19.83 27 VAL C CA 1
ATOM 746 C C . VAL C 1 27 ? -5.788 34.676 36.748 1.00 22.46 27 VAL C C 1
ATOM 747 O O . VAL C 1 27 ? -5.816 35.605 37.573 1.00 21.80 27 VAL C O 1
ATOM 751 N N . LEU C 1 28 ? -4.694 33.965 36.462 1.00 21.56 28 LEU C N 1
ATOM 752 C CA . LEU C 1 28 ? -3.388 34.200 37.076 1.00 24.04 28 LEU C CA 1
ATOM 753 C C . LEU C 1 28 ? -2.502 35.134 36.249 1.00 25.89 28 LEU C C 1
ATOM 754 O O . LEU C 1 28 ? -1.516 35.662 36.764 1.00 27.51 28 LEU C O 1
ATOM 759 N N . GLY C 1 29 ? -2.841 35.332 34.974 1.00 27.48 29 GLY C N 1
ATOM 760 C CA . GLY C 1 29 ? -2.058 36.217 34.115 1.00 28.55 29 GLY C CA 1
ATOM 761 C C . GLY C 1 29 ? -2.285 35.991 32.619 1.00 30.08 29 GLY C C 1
ATOM 762 O O . GLY C 1 29 ? -3.069 35.113 32.247 1.00 28.73 29 GLY C O 1
ATOM 763 N N . TYR C 1 30 ? -1.610 36.773 31.764 1.00 29.64 30 TYR C N 1
ATOM 764 C CA . TYR C 1 30 ? -1.728 36.655 30.304 1.00 28.92 30 TYR C CA 1
ATOM 765 C C . TYR C 1 30 ? -0.348 36.555 29.657 1.00 30.37 30 TYR C C 1
ATOM 766 O O . TYR C 1 30 ? 0.673 36.691 30.338 1.00 31.97 30 TYR C O 1
ATOM 775 N N . ASN C 1 31 ? -0.321 36.312 28.350 1.00 28.59 31 ASN C N 1
ATOM 776 C CA . ASN C 1 31 ? 0.934 36.205 27.611 1.00 29.20 31 ASN C CA 1
ATOM 777 C C . ASN C 1 31 ? 1.212 37.535 26.911 1.00 31.62 31 ASN C C 1
ATOM 778 O O . ASN C 1 31 ? 0.332 38.396 26.849 1.00 32.60 31 ASN C O 1
ATOM 783 N N . HIS C 1 32 ? 2.397 37.670 26.320 1.00 32.74 32 HIS C N 1
ATOM 784 C CA . HIS C 1 32 ? 2.807 38.906 25.638 1.00 34.23 32 HIS C CA 1
ATOM 785 C C . HIS C 1 32 ? 1.750 39.653 24.820 1.00 33.35 32 HIS C C 1
ATOM 786 O O . HIS C 1 32 ? 1.565 40.856 25.004 1.00 33.01 32 HIS C O 1
ATOM 793 N N . ASN C 1 33 ? 1.058 38.951 23.926 1.00 31.81 33 ASN C N 1
ATOM 794 C CA . ASN C 1 33 ? 0.062 39.600 23.082 1.00 30.63 33 ASN C CA 1
ATOM 795 C C . ASN C 1 33 ? -1.375 39.502 23.567 1.00 30.42 33 ASN C C 1
ATOM 796 O O . ASN C 1 33 ? -2.289 39.928 22.866 1.00 31.52 33 ASN C O 1
ATOM 801 N N . GLY C 1 34 ? -1.577 38.899 24.735 1.00 28.93 34 GLY C N 1
ATOM 802 C CA . GLY C 1 34 ? -2.919 38.773 25.282 1.00 26.76 34 GLY C CA 1
ATOM 803 C C . GLY C 1 34 ? -3.827 37.690 24.707 1.00 25.24 34 GLY C C 1
ATOM 804 O O . GLY C 1 34 ? -4.929 37.497 25.218 1.00 25.50 34 GLY C O 1
ATOM 805 N N . GLU C 1 35 ? -3.398 37.006 23.644 1.00 22.18 35 GLU C N 1
ATOM 806 C CA . GLU C 1 35 ? -4.189 35.940 23.023 1.00 19.75 35 GLU C CA 1
ATOM 807 C C . GLU C 1 35 ? -4.423 34.764 23.967 1.00 15.26 35 GLU C C 1
ATOM 808 O O . GLU C 1 35 ? -5.425 34.071 23.849 1.00 12.55 35 GLU C O 1
ATOM 814 N N . TRP C 1 36 ? -3.479 34.528 24.869 1.00 12.60 36 TRP C N 1
ATOM 815 C CA . TRP C 1 36 ? -3.553 33.415 25.821 1.00 9.79 36 TRP C CA 1
ATOM 816 C C . TRP C 1 36 ? -3.613 33.935 27.236 1.00 10.65 36 TRP C C 1
ATOM 817 O O . TRP C 1 36 ? -2.944 34.915 27.568 1.00 13.02 36 TRP C O 1
ATOM 828 N N . CYS C 1 37 ? -4.334 33.218 28.085 1.00 9.17 37 CYS C N 1
ATOM 829 C CA . CYS C 1 37 ? -4.541 33.584 29.478 1.00 10.45 37 CYS C CA 1
ATOM 830 C C . CYS C 1 37 ? -4.205 32.401 30.408 1.00 10.93 37 CYS C C 1
ATOM 831 O O . CYS C 1 37 ? -4.568 31.258 30.119 1.00 9.69 37 CYS C O 1
ATOM 834 N N . GLU C 1 38 ? -3.456 32.650 31.483 1.00 11.93 38 GLU C N 1
ATOM 835 C CA . GLU C 1 38 ? -3.117 31.592 32.436 1.00 12.07 38 GLU C CA 1
ATOM 836 C C . GLU C 1 38 ? -4.267 31.483 33.426 1.00 12.98 38 GLU C C 1
ATOM 837 O O . GLU C 1 38 ? -4.571 32.449 34.124 1.00 12.92 38 GLU C O 1
ATOM 843 N N . ALA C 1 39 ? -4.875 30.310 33.515 1.00 11.94 39 ALA C N 1
ATOM 844 C CA . ALA C 1 39 ? -6.013 30.125 34.402 1.00 14.36 39 ALA C CA 1
ATOM 845 C C . ALA C 1 39 ? -5.884 28.930 35.338 1.00 16.32 39 ALA C C 1
ATOM 846 O O . ALA C 1 39 ? -5.007 28.079 35.159 1.00 14.83 39 ALA C O 1
ATOM 848 N N . GLN C 1 40 ? -6.737 28.905 36.366 1.00 18.60 40 GLN C N 1
ATOM 849 C CA . GLN C 1 40 ? -6.802 27.786 37.323 1.00 20.89 40 GLN C CA 1
ATOM 850 C C . GLN C 1 40 ? -8.272 27.444 37.564 1.00 19.11 40 GLN C C 1
ATOM 851 O O . GLN C 1 40 ? -9.070 28.339 37.829 1.00 19.32 40 GLN C O 1
ATOM 857 N N . THR C 1 41 ? -8.620 26.164 37.439 1.00 21.12 41 THR C N 1
ATOM 858 C CA . THR C 1 41 ? -9.986 25.682 37.631 1.00 22.77 41 TH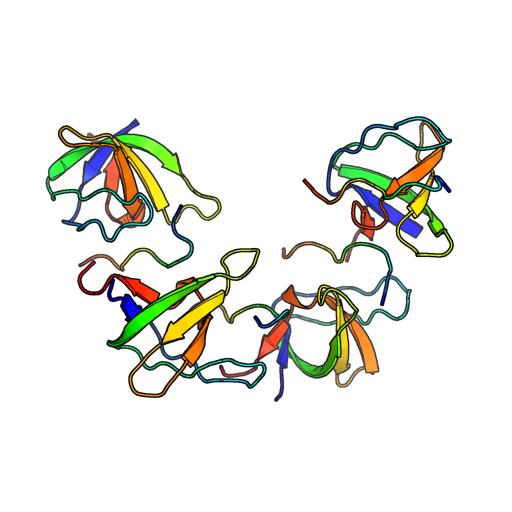R C CA 1
ATOM 859 C C . THR C 1 41 ? -10.037 24.554 38.648 1.00 24.59 41 THR C C 1
ATOM 860 O O . THR C 1 41 ? -9.015 24.164 39.225 1.00 22.73 41 THR C O 1
ATOM 864 N N . LYS C 1 42 ? -11.239 23.992 38.792 1.00 26.70 42 LYS C N 1
ATOM 865 C CA . LYS C 1 42 ? -11.505 22.883 39.700 1.00 29.82 42 LYS C CA 1
ATOM 866 C C . LYS C 1 42 ? -10.659 21.679 39.300 1.00 30.52 42 LYS C C 1
ATOM 867 O O . LYS C 1 42 ? -10.370 20.817 40.135 1.00 31.00 42 LYS C O 1
ATOM 873 N N . ASN C 1 43 ? -10.286 21.608 38.019 1.00 31.53 43 ASN C N 1
ATOM 874 C CA . ASN C 1 43 ? -9.459 20.509 37.539 1.00 32.59 43 ASN C CA 1
ATOM 875 C C . ASN C 1 43 ? -8.165 20.907 36.808 1.00 31.16 43 ASN C C 1
ATOM 876 O O . ASN C 1 43 ? -7.929 20.496 35.667 1.00 32.63 43 ASN C O 1
ATOM 881 N N . GLY C 1 44 ? -7.339 21.710 37.487 1.00 27.63 44 GLY C N 1
ATOM 882 C CA . GLY C 1 44 ? -6.042 22.110 36.960 1.00 25.45 44 GLY C CA 1
ATOM 883 C C . GLY C 1 44 ? -5.718 23.571 36.690 1.00 23.51 44 GLY C C 1
ATOM 884 O O . GLY C 1 44 ? -6.479 24.467 37.036 1.00 21.60 44 GLY C O 1
ATOM 885 N N . GLN C 1 45 ? -4.560 23.786 36.059 1.00 22.12 45 GLN C N 1
ATOM 886 C CA . GLN C 1 45 ? -4.068 25.115 35.678 1.00 20.21 45 GLN C CA 1
ATOM 887 C C . GLN C 1 45 ? -3.517 25.022 34.258 1.00 18.27 45 GLN C C 1
ATOM 888 O O . GLN C 1 45 ? -3.142 23.936 33.804 1.00 17.19 45 GLN C O 1
ATOM 894 N N . GLY C 1 46 ? -3.417 26.167 33.588 1.00 15.65 46 GLY C N 1
ATOM 895 C CA . GLY C 1 46 ? -2.897 26.184 32.238 1.00 11.00 46 GLY C CA 1
ATOM 896 C C . GLY C 1 46 ? -3.402 27.347 31.425 1.00 9.18 46 GLY C C 1
ATOM 897 O O . GLY C 1 46 ? -4.231 28.136 31.867 1.00 9.42 46 GLY C O 1
ATOM 898 N N . TRP C 1 47 ? -2.895 27.431 30.209 1.00 8.79 47 TRP C N 1
ATOM 899 C CA . TRP C 1 47 ? -3.258 28.491 29.282 1.00 7.49 47 TRP C CA 1
ATOM 900 C C . TRP C 1 47 ? -4.567 28.180 28.592 1.00 8.82 47 TRP C C 1
ATOM 901 O O . TRP C 1 47 ? -4.829 27.036 28.204 1.00 9.05 47 TRP C O 1
ATOM 912 N N . VAL C 1 48 ? -5.373 29.213 28.394 1.00 7.14 48 VAL C N 1
ATOM 913 C CA . VAL C 1 48 ? -6.663 29.081 27.739 1.00 7.83 48 VAL C CA 1
ATOM 914 C C . VAL C 1 48 ? -6.835 30.298 26.832 1.00 7.60 48 VAL C C 1
ATOM 915 O O . VAL C 1 48 ? -6.178 31.325 27.035 1.00 7.00 48 VAL C O 1
ATOM 919 N N . PRO C 1 49 ? -7.674 30.189 25.785 1.00 7.43 49 PRO C N 1
ATOM 920 C CA . PRO C 1 49 ? -7.845 31.359 24.910 1.00 6.03 49 PRO C CA 1
ATOM 921 C C . PRO C 1 49 ? -8.475 32.518 25.678 1.00 5.29 49 PRO C C 1
ATOM 922 O O . PRO C 1 49 ? -9.475 32.320 26.332 1.00 6.66 49 PRO C O 1
ATOM 926 N N . SER C 1 50 ? -7.894 33.716 25.615 1.00 7.22 50 SER C N 1
ATOM 927 C CA . SER C 1 50 ? -8.459 34.869 26.312 1.00 8.36 50 SER C CA 1
ATOM 928 C C . SER C 1 50 ? -9.858 35.172 25.820 1.00 7.06 50 SER C C 1
ATOM 929 O O . SER C 1 50 ? -10.729 35.540 26.593 1.00 9.23 50 SER C O 1
ATOM 932 N N . ASN C 1 51 ? -10.089 34.947 24.537 1.00 8.46 51 ASN C N 1
ATOM 933 C CA . ASN C 1 51 ? -11.386 35.224 23.930 1.00 10.61 51 ASN C CA 1
ATOM 934 C C . ASN C 1 51 ? -12.482 34.189 24.188 1.00 9.77 51 ASN C C 1
ATOM 935 O O . ASN C 1 51 ? -13.570 34.285 23.639 1.00 8.69 51 ASN C O 1
ATOM 940 N N . TYR C 1 52 ? -12.158 33.160 24.968 1.00 10.13 52 TYR C N 1
ATOM 941 C CA . TYR C 1 52 ? -13.106 32.107 25.336 1.00 9.13 52 TYR C CA 1
ATOM 942 C C . TYR C 1 52 ? -13.628 32.330 26.752 1.00 7.78 52 TYR C C 1
ATOM 943 O O . TYR C 1 52 ? -14.428 31.538 27.231 1.00 7.41 52 TYR C O 1
ATOM 952 N N . ILE C 1 53 ? -13.178 33.391 27.420 1.00 6.96 53 ILE C N 1
ATOM 953 C CA . ILE C 1 53 ? -13.581 33.655 28.803 1.00 6.38 53 ILE C CA 1
ATOM 954 C C . ILE C 1 53 ? -13.990 35.124 29.029 1.00 7.52 53 ILE C C 1
ATOM 955 O O . ILE C 1 53 ? -13.602 36.010 28.268 1.00 7.54 53 ILE C O 1
ATOM 960 N N . THR C 1 54 ? -14.751 35.369 30.095 1.00 7.47 54 THR C N 1
ATOM 961 C CA . THR C 1 54 ? -15.229 36.711 30.418 1.00 7.66 54 THR C CA 1
ATOM 962 C C . THR C 1 54 ? -15.468 36.815 31.936 1.00 10.20 54 THR C C 1
ATOM 963 O O . THR C 1 54 ? -15.825 35.820 32.586 1.00 11.63 54 THR C O 1
ATOM 967 N N . PRO C 1 55 ? -15.201 37.989 32.540 1.00 11.19 55 PRO C N 1
ATOM 968 C CA . PRO C 1 55 ? -15.410 38.131 33.988 1.00 11.16 55 PRO C CA 1
ATOM 969 C C . PRO C 1 55 ? -16.844 37.846 34.394 1.00 11.62 55 PRO C C 1
ATOM 970 O O . PRO C 1 55 ? -17.777 38.073 33.616 1.00 11.78 55 PRO C O 1
ATOM 974 N N . VAL C 1 56 ? -17.026 37.298 35.592 1.00 14.16 56 VAL C N 1
ATOM 975 C CA . VAL C 1 56 ? -18.382 37.014 36.058 1.00 16.24 56 VAL C CA 1
ATOM 976 C C . VAL C 1 56 ? -19.029 38.311 36.543 1.00 17.50 56 VAL C C 1
ATOM 977 O O . VAL C 1 56 ? -18.333 39.287 36.841 1.00 18.41 56 VAL C O 1
ATOM 981 N N . ASN C 1 57 ? -20.358 38.302 36.604 1.00 18.68 57 ASN C N 1
ATOM 982 C CA . ASN C 1 57 ? -21.176 39.413 37.098 1.00 19.64 57 ASN C CA 1
ATOM 983 C C . ASN C 1 57 ? -21.005 40.723 36.375 1.00 21.41 57 ASN C C 1
ATOM 984 O O . ASN C 1 57 ? -21.070 41.787 36.990 1.00 21.77 57 ASN C O 1
ATOM 989 N N . SER C 1 58 ? -20.779 40.655 35.071 1.00 20.96 58 SER C N 1
ATOM 990 C CA . SER C 1 58 ? -20.632 41.864 34.278 1.00 20.27 58 SER C CA 1
ATOM 991 C C . SER C 1 58 ? -21.780 41.941 33.266 1.00 20.73 58 SER C C 1
ATOM 992 O O . SER C 1 58 ? -22.213 40.878 32.763 1.00 21.22 58 SER C O 1
ATOM 999 N N . ALA D 2 2 ? 3.319 31.168 27.289 1.00 11.73 1 ALA D N 1
ATOM 1000 C CA . ALA D 2 2 ? 2.185 30.635 26.538 1.00 11.30 1 ALA D CA 1
ATOM 1001 C C . ALA D 2 2 ? 2.593 29.953 25.230 1.00 11.24 1 ALA D C 1
ATOM 1002 O O . ALA D 2 2 ? 3.722 30.127 24.757 1.00 12.04 1 ALA D O 1
ATOM 1004 N N . PRO D 2 3 ? 1.671 29.184 24.621 1.00 11.11 2 PRO D N 1
ATOM 1005 C CA . PRO D 2 3 ? 1.955 28.504 23.356 1.00 12.69 2 PRO D CA 1
ATOM 1006 C C . PRO D 2 3 ? 2.278 29.561 22.301 1.00 13.26 2 PRO D C 1
ATOM 1007 O O . PRO D 2 3 ? 1.765 30.690 22.364 1.00 14.27 2 PRO D O 1
ATOM 1011 N N . SER D 2 4 ? 3.157 29.210 21.363 1.00 13.97 3 SER D N 1
ATOM 1012 C CA . SER D 2 4 ? 3.565 30.115 20.291 1.00 15.45 3 SER D CA 1
ATOM 1013 C C . SER D 2 4 ? 2.463 30.189 19.248 1.00 14.75 3 SER D C 1
ATOM 1014 O O . SER D 2 4 ? 2.288 31.215 18.576 1.00 15.46 3 SER D O 1
ATOM 1017 N N . TYR D 2 5 ? 1.738 29.082 19.102 1.00 14.24 4 TYR D N 1
ATOM 1018 C CA . TYR D 2 5 ? 0.658 29.010 18.137 1.00 13.02 4 TYR D CA 1
ATOM 1019 C C . TYR D 2 5 ? -0.552 29.833 18.566 1.00 13.76 4 TYR D C 1
ATOM 1020 O O . TYR D 2 5 ? -0.643 30.305 19.708 1.00 11.61 4 TYR D O 1
ATOM 1029 N N . SER D 2 6 ? -1.481 29.988 17.632 1.00 13.61 5 SER D N 1
ATOM 1030 C CA . SER D 2 6 ? -2.683 30.771 17.854 1.00 15.27 5 SER D CA 1
ATOM 1031 C C . SER D 2 6 ? -3.778 30.015 18.594 1.00 15.02 5 SER D C 1
ATOM 1032 O O . SER D 2 6 ? -3.876 28.792 18.480 1.00 15.16 5 SER D O 1
ATOM 1035 N N . PRO D 2 7 ? -4.523 30.713 19.470 1.00 14.62 6 PRO D N 1
ATOM 1036 C CA . PRO D 2 7 ? -5.600 30.010 20.161 1.00 16.23 6 PRO D CA 1
ATOM 1037 C C . PRO D 2 7 ? -6.682 29.835 19.072 1.00 17.48 6 PRO D C 1
ATOM 1038 O O . PRO D 2 7 ? -6.665 30.542 18.052 1.00 17.67 6 PRO D O 1
ATOM 1042 N N . PRO D 2 8 ? -7.608 28.881 19.246 1.00 17.55 7 PRO D N 1
ATOM 1043 C CA . PRO D 2 8 ? -8.631 28.734 18.206 1.00 17.13 7 PRO D CA 1
ATOM 1044 C C . PRO D 2 8 ? -9.691 29.851 18.223 1.00 18.78 7 PRO D C 1
ATOM 1045 O O . PRO D 2 8 ? -9.855 30.580 19.227 1.00 16.59 7 PRO D O 1
ATOM 1049 N N . PRO D 2 9 ? -10.329 30.093 17.067 1.00 19.19 8 PRO D N 1
ATOM 1050 C CA . PRO D 2 9 ? -11.366 31.129 17.012 1.00 20.49 8 PRO D CA 1
ATOM 1051 C C . PRO D 2 9 ? -12.589 30.603 17.787 1.00 21.24 8 PRO D C 1
ATOM 1052 O O . PRO D 2 9 ? -12.704 29.394 18.004 1.00 19.72 8 PRO D O 1
ATOM 1056 N N . PRO D 2 10 ? -13.433 31.501 18.333 1.00 24.45 9 PRO D N 1
ATOM 1057 C CA . PRO D 2 10 ? -14.610 31.022 19.065 1.00 27.55 9 PRO D CA 1
ATOM 1058 C C . PRO D 2 10 ? -15.431 30.068 18.178 1.00 29.62 9 PRO D C 1
ATOM 1059 O O . PRO D 2 10 ? -15.416 30.185 16.950 1.00 29.75 9 PRO D O 1
ATOM 1063 N N . PRO D 2 11 ? -16.088 29.073 18.791 1.00 31.62 10 PRO D N 1
ATOM 1064 C CA . PRO D 2 11 ? -16.911 28.069 18.113 1.00 33.36 10 PRO D CA 1
ATOM 1065 C C . PRO D 2 11 ? -17.994 28.643 17.203 1.00 35.69 10 PRO D C 1
ATOM 1066 O O . PRO D 2 11 ? -18.536 29.737 17.514 1.00 37.29 10 PRO D O 1
ATOM 1071 N N . ASN E 1 1 ? 12.271 36.087 -4.856 1.00 34.59 1 ASN E N 1
ATOM 1072 C CA . ASN E 1 1 ? 11.088 36.372 -3.998 1.00 32.36 1 ASN E CA 1
ATOM 1073 C C . ASN E 1 1 ? 11.100 37.858 -3.597 1.00 31.20 1 ASN E C 1
ATOM 1074 O O . ASN E 1 1 ? 12.132 38.400 -3.188 1.00 30.94 1 ASN E O 1
ATOM 1076 N N . LEU E 1 2 ? 9.958 38.518 -3.773 1.00 28.81 2 LEU E N 1
ATOM 1077 C CA . LEU E 1 2 ? 9.827 39.926 -3.448 1.00 25.16 2 LEU E CA 1
ATOM 1078 C C . LEU E 1 2 ? 9.341 40.038 -2.004 1.00 22.48 2 LEU E C 1
ATOM 1079 O O . LEU E 1 2 ? 8.595 39.176 -1.537 1.00 20.97 2 LEU E O 1
ATOM 1084 N N . PHE E 1 3 ? 9.786 41.079 -1.300 1.00 17.89 3 PHE E N 1
ATOM 1085 C CA . PHE E 1 3 ? 9.410 41.302 0.088 1.00 16.06 3 PHE E CA 1
ATOM 1086 C C . PHE E 1 3 ? 8.697 42.635 0.235 1.00 13.15 3 PHE E C 1
ATOM 1087 O O . PHE E 1 3 ? 8.816 43.492 -0.631 1.00 13.82 3 PHE E O 1
ATOM 1095 N N . VAL E 1 4 ? 7.991 42.796 1.350 1.00 11.62 4 VAL E N 1
ATOM 1096 C CA . VAL E 1 4 ? 7.264 44.024 1.666 1.00 11.54 4 VAL E CA 1
ATOM 1097 C C . VAL E 1 4 ? 7.588 44.471 3.096 1.00 12.37 4 VAL E C 1
ATOM 1098 O O . VAL E 1 4 ? 7.786 43.653 4.009 1.00 10.32 4 VAL E O 1
ATOM 1102 N N . ALA E 1 5 ? 7.724 45.777 3.267 1.00 11.42 5 ALA E N 1
ATOM 1103 C CA . ALA E 1 5 ? 8.015 46.347 4.573 1.00 10.97 5 ALA E CA 1
ATOM 1104 C C . ALA E 1 5 ? 6.759 46.352 5.432 1.00 11.41 5 ALA E C 1
ATOM 1105 O O . ALA E 1 5 ? 5.724 46.857 5.007 1.00 11.82 5 ALA E O 1
ATOM 1107 N N . LEU E 1 6 ? 6.848 45.798 6.637 1.00 10.55 6 LEU E N 1
ATOM 1108 C CA . LEU E 1 6 ? 5.709 45.771 7.553 1.00 11.77 6 LEU E CA 1
ATOM 1109 C C . LEU E 1 6 ? 5.626 47.057 8.372 1.00 11.46 6 LEU E C 1
ATOM 1110 O O . LEU E 1 6 ? 4.556 47.415 8.878 1.00 12.26 6 LEU E O 1
ATOM 1115 N N . TYR E 1 7 ? 6.770 47.714 8.562 1.00 11.82 7 TYR E N 1
ATOM 1116 C CA . TYR E 1 7 ? 6.831 48.948 9.347 1.00 10.70 7 TYR E CA 1
ATOM 1117 C C . TYR E 1 7 ? 7.840 49.857 8.693 1.00 10.68 7 TYR E C 1
ATOM 1118 O O . TYR E 1 7 ? 8.629 49.421 7.860 1.00 10.13 7 TYR E O 1
ATOM 1127 N N . ASP E 1 8 ? 7.792 51.137 9.056 1.00 11.00 8 ASP E N 1
ATOM 1128 C CA . ASP E 1 8 ? 8.748 52.103 8.553 1.00 9.55 8 ASP E CA 1
ATOM 1129 C C . ASP E 1 8 ? 10.068 51.871 9.305 1.00 10.15 8 ASP E C 1
ATOM 1130 O O . ASP E 1 8 ? 10.080 51.489 10.486 1.00 10.57 8 ASP E O 1
ATOM 1135 N N . PHE E 1 9 ? 11.180 52.079 8.627 1.00 8.37 9 PHE E N 1
ATOM 1136 C CA . PHE E 1 9 ? 12.471 51.978 9.287 1.00 9.95 9 PHE E CA 1
ATOM 1137 C C . PHE E 1 9 ? 13.295 53.124 8.725 1.00 9.15 9 PHE E C 1
ATOM 1138 O O . PHE E 1 9 ? 13.326 53.331 7.508 1.00 9.37 9 PHE E O 1
ATOM 1146 N N . VAL E 1 10 ? 13.885 53.916 9.612 1.00 10.18 10 VAL E N 1
ATOM 1147 C CA . VAL E 1 10 ? 14.683 55.072 9.204 1.00 12.14 10 VAL E CA 1
ATOM 1148 C C . VAL E 1 10 ? 16.170 54.797 9.429 1.00 12.79 10 VAL E C 1
ATOM 1149 O O . VAL E 1 10 ? 16.605 54.505 10.547 1.00 11.95 10 VAL E O 1
ATOM 1153 N N . ALA E 1 11 ? 16.931 54.887 8.339 1.00 16.49 11 ALA E N 1
ATOM 1154 C CA . ALA E 1 11 ? 18.368 54.646 8.346 1.00 16.62 11 ALA E CA 1
ATOM 1155 C C . ALA E 1 11 ? 19.105 55.571 9.308 1.00 17.48 11 ALA E C 1
ATOM 1156 O O . ALA E 1 11 ? 18.687 56.700 9.552 1.00 17.39 11 ALA E O 1
ATOM 1158 N N . SER E 1 12 ? 20.232 55.083 9.810 1.00 19.64 12 SER E N 1
ATOM 1159 C CA . SER E 1 12 ? 21.071 55.816 10.751 1.00 21.93 12 SER E CA 1
ATOM 1160 C C . SER E 1 12 ? 22.553 55.577 10.422 1.00 21.77 12 SER E C 1
ATOM 1161 O O . SER E 1 12 ? 23.370 55.373 11.311 1.00 23.47 12 SER E O 1
ATOM 1164 N N . GLY E 1 13 ? 22.895 55.600 9.139 1.00 20.66 13 GLY E N 1
ATOM 1165 C CA . GLY E 1 13 ? 24.277 55.365 8.743 1.00 21.68 13 GLY E CA 1
ATOM 1166 C C . GLY E 1 13 ? 24.627 53.888 8.823 1.00 21.96 13 GLY E C 1
ATOM 1167 O O . GLY E 1 13 ? 23.733 53.038 8.917 1.00 21.02 13 GLY E O 1
ATOM 1168 N N . ASP E 1 14 ? 25.917 53.566 8.760 1.00 20.27 14 ASP E N 1
ATOM 1169 C CA . ASP E 1 14 ? 26.358 52.172 8.842 1.00 20.76 14 ASP E CA 1
ATOM 1170 C C . ASP E 1 14 ? 25.761 51.368 7.694 1.00 19.10 14 ASP E C 1
ATOM 1171 O O . ASP E 1 14 ? 25.407 50.195 7.851 1.00 18.81 14 ASP E O 1
ATOM 1176 N N . ASN E 1 15 ? 25.605 52.028 6.555 1.00 15.77 15 ASN E N 1
ATOM 1177 C CA . ASN E 1 15 ? 25.051 51.406 5.368 1.00 15.18 15 ASN E CA 1
ATOM 1178 C C . ASN E 1 15 ? 23.623 50.894 5.508 1.00 11.98 15 ASN E C 1
ATOM 1179 O O . ASN E 1 15 ? 23.221 49.942 4.831 1.00 12.12 15 ASN E O 1
ATOM 1184 N N . THR E 1 16 ? 22.841 51.548 6.356 1.00 9.35 16 THR E N 1
ATOM 1185 C CA . THR E 1 16 ? 21.456 51.150 6.519 1.00 9.67 16 THR E CA 1
ATOM 1186 C C . THR E 1 16 ? 20.595 51.881 5.482 1.00 9.40 16 THR E C 1
ATOM 1187 O O . THR E 1 16 ? 21.003 52.916 4.954 1.00 11.17 16 THR E O 1
ATOM 1191 N N . LEU E 1 17 ? 19.408 51.358 5.209 1.00 8.59 17 LEU E N 1
ATOM 1192 C CA . LEU E 1 17 ? 18.504 51.935 4.207 1.00 8.54 17 LEU E CA 1
ATOM 1193 C C . LEU E 1 17 ? 17.135 52.196 4.812 1.00 9.32 17 LEU E C 1
ATOM 1194 O O . LEU E 1 17 ? 16.580 51.330 5.489 1.00 8.25 17 LEU E O 1
ATOM 1199 N N . SER E 1 18 ? 16.594 53.386 4.566 1.00 7.79 18 SER E N 1
ATOM 1200 C CA . SER E 1 18 ? 15.271 53.707 5.061 1.00 8.17 18 SER E CA 1
ATOM 1201 C C . SER E 1 18 ? 14.220 53.025 4.187 1.00 9.29 18 SER E C 1
ATOM 1202 O O . SER E 1 18 ? 14.343 52.987 2.961 1.00 11.23 18 SER E O 1
ATOM 1205 N N . ILE E 1 19 ? 13.213 52.437 4.825 1.00 11.10 19 ILE E N 1
ATOM 1206 C CA . ILE E 1 19 ? 12.126 51.773 4.119 1.00 11.47 19 ILE E CA 1
ATOM 1207 C C . ILE E 1 19 ? 10.802 52.277 4.709 1.00 11.45 19 ILE E C 1
ATOM 1208 O O . ILE E 1 19 ? 10.763 52.770 5.840 1.00 11.59 19 ILE E O 1
ATOM 1216 N N . THR E 1 20 ? 9.730 52.142 3.939 1.00 11.57 20 THR E N 1
ATOM 1217 C CA . THR E 1 20 ? 8.402 52.553 4.355 1.00 13.20 20 THR E CA 1
ATOM 1218 C C . THR E 1 20 ? 7.442 51.360 4.322 1.00 13.49 20 THR E C 1
ATOM 1219 O O . THR E 1 20 ? 7.549 50.474 3.463 1.00 12.63 20 THR E O 1
ATOM 1223 N N . LYS E 1 21 ? 6.491 51.344 5.249 1.00 13.52 21 LYS E N 1
ATOM 1224 C CA . LYS E 1 21 ? 5.493 50.280 5.307 1.00 13.05 21 LYS E CA 1
ATOM 1225 C C . LYS E 1 21 ? 4.817 50.146 3.946 1.00 12.02 21 LYS E C 1
ATOM 1226 O O . LYS E 1 21 ? 4.403 51.141 3.352 1.00 11.75 21 LYS E O 1
ATOM 1232 N N . GLY E 1 22 ? 4.754 48.926 3.430 1.00 11.92 22 GLY E N 1
ATOM 1233 C CA . GLY E 1 22 ? 4.123 48.701 2.142 1.00 13.78 22 GLY E CA 1
ATOM 1234 C C . GLY E 1 22 ? 5.060 48.763 0.947 1.00 13.87 22 GLY E C 1
ATOM 1235 O O . GLY E 1 22 ? 4.686 48.355 -0.155 1.00 15.96 22 GLY E O 1
ATOM 1236 N N . GLU E 1 23 ? 6.269 49.279 1.148 1.00 13.11 23 GLU E N 1
ATOM 1237 C CA . GLU E 1 23 ? 7.261 49.368 0.074 1.00 13.79 23 GLU E CA 1
ATOM 1238 C C . GLU E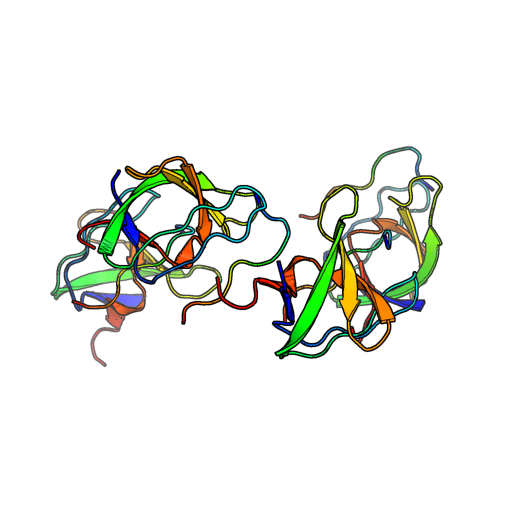 1 23 ? 7.782 47.973 -0.241 1.00 13.83 23 GLU E C 1
ATOM 1239 O O . GLU E 1 23 ? 7.955 47.150 0.662 1.00 13.67 23 GLU E O 1
ATOM 1245 N N . LYS E 1 24 ? 8.016 47.701 -1.518 1.00 13.87 24 LYS E N 1
ATOM 1246 C CA . LYS E 1 24 ? 8.526 46.397 -1.905 1.00 15.24 24 LYS E CA 1
ATOM 1247 C C . LYS E 1 24 ? 10.051 46.409 -1.959 1.00 14.56 24 LYS E C 1
ATOM 1248 O O . LYS E 1 24 ? 10.677 47.457 -2.157 1.00 14.90 24 LYS E O 1
ATOM 1254 N N . LEU E 1 25 ? 10.644 45.245 -1.730 1.00 14.60 25 LEU E N 1
ATOM 1255 C CA . LEU E 1 25 ? 12.082 45.133 -1.727 1.00 14.89 25 LEU E CA 1
ATOM 1256 C C . LEU E 1 25 ? 12.562 43.744 -2.071 1.00 12.99 25 LEU E C 1
ATOM 1257 O O . LEU E 1 25 ? 11.831 42.760 -1.962 1.00 13.46 25 LEU E O 1
ATOM 1262 N N . ARG E 1 26 ? 13.797 43.705 -2.542 1.00 13.93 26 ARG E N 1
ATOM 1263 C CA . ARG E 1 26 ? 14.478 42.474 -2.890 1.00 16.36 26 ARG E CA 1
ATOM 1264 C C . ARG E 1 26 ? 15.420 42.240 -1.729 1.00 16.06 26 ARG E C 1
ATOM 1265 O O . ARG E 1 26 ? 15.969 43.202 -1.188 1.00 16.41 26 ARG E O 1
ATOM 1273 N N . VAL E 1 27 ? 15.556 40.993 -1.294 1.00 14.89 27 VAL E N 1
ATOM 1274 C CA . VAL E 1 27 ? 16.487 40.668 -0.217 1.00 16.11 27 VAL E CA 1
ATOM 1275 C C . VAL E 1 27 ? 17.730 40.063 -0.881 1.00 16.96 27 VAL E C 1
ATOM 1276 O O . VAL E 1 27 ? 17.628 39.085 -1.640 1.00 17.97 27 VAL E O 1
ATOM 1280 N N . LEU E 1 28 ? 18.890 40.662 -0.609 1.00 16.11 28 LEU E N 1
ATOM 1281 C CA . LEU E 1 28 ? 20.158 40.232 -1.207 1.00 16.44 28 LEU E CA 1
ATOM 1282 C C . LEU E 1 28 ? 21.070 39.431 -0.275 1.00 17.16 28 LEU E C 1
ATOM 1283 O O . LEU E 1 28 ? 22.054 38.841 -0.732 1.00 18.56 28 LEU E O 1
ATOM 1288 N N . GLY E 1 29 ? 20.771 39.435 1.019 1.00 16.43 29 GLY E N 1
ATOM 1289 C CA . GLY E 1 29 ? 21.590 38.697 1.961 1.00 16.35 29 GLY E CA 1
ATOM 1290 C C . GLY E 1 29 ? 21.268 39.052 3.393 1.00 16.58 29 GLY E C 1
ATOM 1291 O O . GLY E 1 29 ? 20.409 39.900 3.639 1.00 16.61 29 GLY E O 1
ATOM 1292 N N . TYR E 1 30 ? 21.957 38.414 4.339 1.00 16.83 30 TYR E N 1
ATOM 1293 C CA . TYR E 1 30 ? 21.764 38.659 5.775 1.00 16.30 30 TYR E CA 1
ATOM 1294 C C . TYR E 1 30 ? 23.113 38.758 6.473 1.00 17.29 30 TYR E C 1
ATOM 1295 O O . TYR E 1 30 ? 24.130 38.359 5.904 1.00 19.28 30 TYR E O 1
ATOM 1304 N N . ASN E 1 31 ? 23.133 39.307 7.687 1.00 17.56 31 ASN E N 1
ATOM 1305 C CA . ASN E 1 31 ? 24.383 39.382 8.442 1.00 17.90 31 ASN E CA 1
ATOM 1306 C C . ASN E 1 31 ? 24.552 38.036 9.146 1.00 19.66 31 ASN E C 1
ATOM 1307 O O . ASN E 1 31 ? 23.685 37.165 9.035 1.00 19.24 31 ASN E O 1
ATOM 1312 N N . HIS E 1 32 ? 25.647 37.866 9.878 1.00 22.47 32 HIS E N 1
ATOM 1313 C CA . HIS E 1 32 ? 25.937 36.600 10.555 1.00 24.91 32 HIS E CA 1
ATOM 1314 C C . HIS E 1 32 ? 24.801 35.985 11.370 1.00 25.09 32 HIS E C 1
ATOM 1315 O O . HIS E 1 32 ? 24.571 34.779 11.289 1.00 26.02 32 HIS E O 1
ATOM 1322 N N . ASN E 1 33 ? 24.108 36.798 12.161 1.00 24.92 33 ASN E N 1
ATOM 1323 C CA . ASN E 1 33 ? 23.010 36.295 12.985 1.00 24.67 33 ASN E CA 1
ATOM 1324 C C . ASN E 1 33 ? 21.613 36.478 12.391 1.00 23.94 33 ASN E C 1
ATOM 1325 O O . ASN E 1 33 ? 20.619 36.152 13.035 1.00 26.39 33 ASN E O 1
ATOM 1330 N N . GLY E 1 34 ? 21.540 37.024 11.181 1.00 21.14 34 GLY E N 1
ATOM 1331 C CA . GLY E 1 34 ? 20.261 37.226 10.527 1.00 17.93 34 GLY E CA 1
ATOM 1332 C C . GLY E 1 34 ? 19.380 38.354 11.035 1.00 15.21 34 GLY E C 1
ATOM 1333 O O . GLY E 1 34 ? 18.265 38.499 10.553 1.00 13.58 34 GLY E O 1
ATOM 1334 N N . GLU E 1 35 ? 19.855 39.144 11.994 1.00 15.10 35 GLU E N 1
ATOM 1335 C CA . GLU E 1 35 ? 19.076 40.264 12.550 1.00 14.60 35 GLU E CA 1
ATOM 1336 C C . GLU E 1 35 ? 18.945 41.403 11.552 1.00 10.94 35 GLU E C 1
ATOM 1337 O O . GLU E 1 35 ? 18.027 42.212 11.640 1.00 10.60 35 GLU E O 1
ATOM 1343 N N . TRP E 1 36 ? 19.903 41.476 10.640 1.00 11.29 36 TRP E N 1
ATOM 1344 C CA . TRP E 1 36 ? 19.954 42.514 9.633 1.00 9.24 36 TRP E CA 1
ATOM 1345 C C . TRP E 1 36 ? 19.940 41.875 8.265 1.00 10.88 36 TRP E C 1
ATOM 1346 O O . TRP E 1 36 ? 20.506 40.789 8.072 1.00 11.64 36 TRP E O 1
ATOM 1357 N N . CYS E 1 37 ? 19.345 42.554 7.296 1.00 10.00 37 CYS E N 1
ATOM 1358 C CA . CYS E 1 37 ? 19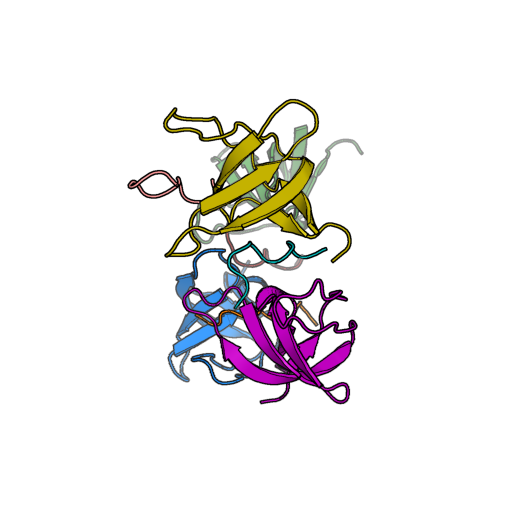.306 42.017 5.950 1.00 11.85 37 CYS E CA 1
ATOM 1359 C C . CYS E 1 37 ? 19.568 43.104 4.906 1.00 11.68 37 CYS E C 1
ATOM 1360 O O . CYS E 1 37 ? 19.260 44.284 5.123 1.00 10.34 37 CYS E O 1
ATOM 1364 N N . GLU E 1 38 ? 20.265 42.721 3.839 1.00 9.75 38 GLU E N 1
ATOM 1365 C CA . GLU E 1 38 ? 20.615 43.650 2.767 1.00 10.61 38 GLU E CA 1
ATOM 1366 C C . GLU E 1 38 ? 19.440 43.725 1.822 1.00 10.66 38 GLU E C 1
ATOM 1367 O O . GLU E 1 38 ? 19.106 42.756 1.152 1.00 12.13 38 GLU E O 1
ATOM 1373 N N . ALA E 1 39 ? 18.833 44.896 1.773 1.00 9.42 39 ALA E N 1
ATOM 1374 C CA . ALA E 1 39 ? 17.655 45.130 0.959 1.00 10.99 39 ALA E CA 1
ATOM 1375 C C . ALA E 1 39 ? 17.939 46.073 -0.193 1.00 9.96 39 ALA E C 1
ATOM 1376 O O . ALA E 1 39 ? 18.886 46.856 -0.163 1.00 10.69 39 ALA E O 1
ATOM 1378 N N . GLN E 1 40 ? 17.137 45.945 -1.233 1.00 9.64 40 GLN E N 1
ATOM 1379 C CA . GLN E 1 40 ? 17.254 46.805 -2.377 1.00 10.47 40 GLN E CA 1
ATOM 1380 C C . GLN E 1 40 ? 15.830 47.192 -2.728 1.00 12.72 40 GLN E C 1
ATOM 1381 O O . GLN E 1 40 ? 14.970 46.327 -2.930 1.00 12.84 40 GLN E O 1
ATOM 1387 N N . THR E 1 41 ? 15.584 48.494 -2.744 1.00 14.80 41 THR E N 1
ATOM 1388 C CA . THR E 1 41 ? 14.286 49.040 -3.066 1.00 14.14 41 THR E CA 1
ATOM 1389 C C . THR E 1 41 ? 14.520 49.926 -4.273 1.00 16.50 41 THR E C 1
ATOM 1390 O O . THR E 1 41 ? 15.628 49.985 -4.821 1.00 15.12 41 THR E O 1
ATOM 1394 N N . LYS E 1 42 ? 13.495 50.668 -4.652 1.00 18.01 42 LYS E N 1
ATOM 1395 C CA . LYS E 1 42 ? 13.615 51.575 -5.776 1.00 21.94 42 LYS E CA 1
ATOM 1396 C C . LYS E 1 42 ? 14.464 52.773 -5.363 1.00 21.99 42 LYS E C 1
ATOM 1397 O O . LYS E 1 42 ? 14.852 53.574 -6.200 1.00 25.09 42 LYS E O 1
ATOM 1403 N N . ASN E 1 43 ? 14.745 52.900 -4.067 1.00 22.97 43 ASN E N 1
ATOM 1404 C CA . ASN E 1 43 ? 15.537 54.021 -3.564 1.00 20.49 43 ASN E CA 1
ATOM 1405 C C . ASN E 1 43 ? 17.005 53.702 -3.415 1.00 19.28 43 ASN E C 1
ATOM 1406 O O . ASN E 1 43 ? 17.808 54.608 -3.225 1.00 22.14 43 ASN E O 1
ATOM 1411 N N . GLY E 1 44 ? 17.365 52.426 -3.461 1.00 16.05 44 GLY E N 1
ATOM 1412 C CA . GLY E 1 44 ? 18.759 52.077 -3.304 1.00 13.61 44 GLY E CA 1
ATOM 1413 C C . GLY E 1 44 ? 18.896 50.810 -2.496 1.00 11.95 44 GLY E C 1
ATOM 1414 O O . GLY E 1 44 ? 17.942 50.037 -2.412 1.00 11.51 44 GLY E O 1
ATOM 1415 N N . GLN E 1 45 ? 20.056 50.632 -1.856 1.00 12.06 45 GLN E N 1
ATOM 1416 C CA . GLN E 1 45 ? 20.351 49.435 -1.046 1.00 9.37 45 GLN E CA 1
ATOM 1417 C C . GLN E 1 45 ? 20.829 49.791 0.342 1.00 8.54 45 GLN E C 1
ATOM 1418 O O . GLN E 1 45 ? 21.294 50.898 0.590 1.00 8.50 45 GLN E O 1
ATOM 1424 N N . GLY E 1 46 ? 20.778 48.803 1.220 1.00 8.92 46 GLY E N 1
ATOM 1425 C CA . GLY E 1 46 ? 21.237 48.981 2.580 1.00 7.02 46 GLY E CA 1
ATOM 1426 C C . GLY E 1 46 ? 20.632 47.962 3.528 1.00 6.59 46 GLY E C 1
ATOM 1427 O O . GLY E 1 46 ? 19.700 47.245 3.190 1.00 7.59 46 GLY E O 1
ATOM 1428 N N . TRP E 1 47 ? 21.190 47.905 4.729 1.00 8.32 47 TRP E N 1
ATOM 1429 C CA . TRP E 1 47 ? 20.742 46.985 5.761 1.00 6.12 47 TRP E CA 1
ATOM 1430 C C . TRP E 1 47 ? 19.456 47.462 6.407 1.00 6.80 47 TRP E C 1
ATOM 1431 O O . TRP E 1 47 ? 19.310 48.644 6.666 1.00 6.93 47 TRP E O 1
ATOM 1442 N N . VAL E 1 48 ? 18.520 46.539 6.627 1.00 6.34 48 VAL E N 1
ATOM 1443 C CA . VAL E 1 48 ? 17.251 46.827 7.288 1.00 5.56 48 VAL E CA 1
ATOM 1444 C C . VAL E 1 48 ? 17.006 45.691 8.281 1.00 5.85 48 VAL E C 1
ATOM 1445 O O . VAL E 1 48 ? 17.598 44.609 8.151 1.00 5.72 48 VAL E O 1
ATOM 1449 N N . PRO E 1 49 ? 16.188 45.926 9.322 1.00 5.58 49 PRO E N 1
ATOM 1450 C CA . PRO E 1 49 ? 15.938 44.844 10.283 1.00 6.19 49 PRO E CA 1
ATOM 1451 C C . PRO E 1 49 ? 15.206 43.704 9.573 1.00 7.67 49 PRO E C 1
ATOM 1452 O O . PRO E 1 49 ? 14.187 43.929 8.906 1.00 7.34 49 PRO E O 1
ATOM 1456 N N . SER E 1 50 ? 15.732 42.488 9.675 1.00 8.48 50 SER E N 1
ATOM 1457 C CA . SER E 1 50 ? 15.086 41.350 9.026 1.00 9.06 50 SER E CA 1
ATOM 1458 C C . SER E 1 50 ? 13.644 41.161 9.503 1.00 7.64 50 SER E C 1
ATOM 1459 O O . SER E 1 50 ? 12.779 40.782 8.732 1.00 9.13 50 SER E O 1
ATOM 1462 N N . ASN E 1 51 ? 13.383 41.441 10.770 1.00 8.39 51 ASN E N 1
ATOM 1463 C CA . ASN E 1 51 ? 12.025 41.270 11.277 1.00 11.03 51 ASN E CA 1
ATOM 1464 C C . ASN E 1 51 ? 11.058 42.408 10.908 1.00 8.93 51 ASN E C 1
ATOM 1465 O O . ASN E 1 51 ? 9.916 42.439 11.368 1.00 10.56 51 ASN E O 1
ATOM 1470 N N . TYR E 1 52 ? 11.523 43.352 10.094 1.00 8.98 52 TYR E N 1
ATOM 1471 C CA . TYR E 1 52 ? 10.675 44.458 9.632 1.00 9.17 52 TYR E CA 1
ATOM 1472 C C . TYR E 1 52 ? 10.094 44.144 8.249 1.00 8.51 52 TYR E C 1
ATOM 1473 O O . TYR E 1 52 ? 9.287 44.907 7.714 1.00 9.72 52 TYR E O 1
ATOM 1482 N N . ILE E 1 53 ? 10.488 43.010 7.681 1.00 10.07 53 ILE E N 1
ATOM 1483 C CA . ILE E 1 53 ? 10.033 42.615 6.351 1.00 8.86 53 ILE E CA 1
ATOM 1484 C C . ILE E 1 53 ? 9.418 41.220 6.332 1.00 11.24 53 ILE E C 1
ATOM 1485 O O . ILE E 1 53 ? 9.604 40.444 7.265 1.00 10.27 53 ILE E O 1
ATOM 1490 N N . THR E 1 54 ? 8.713 40.916 5.244 1.00 13.52 54 THR E N 1
ATOM 1491 C CA . THR E 1 54 ? 8.034 39.630 5.064 1.00 16.59 54 THR E CA 1
ATOM 1492 C C . THR E 1 54 ? 7.748 39.438 3.562 1.00 17.98 54 THR E C 1
ATOM 1493 O O . THR E 1 54 ? 7.645 40.408 2.824 1.00 15.65 54 THR E O 1
ATOM 1497 N N . PRO E 1 55 ? 7.669 38.186 3.072 1.00 20.09 55 PRO E N 1
ATOM 1498 C CA . PRO E 1 55 ? 7.403 38.011 1.632 1.00 21.77 55 PRO E CA 1
ATOM 1499 C C . PRO E 1 55 ? 6.083 38.642 1.194 1.00 21.49 55 PRO E C 1
ATOM 1500 O O . PRO E 1 55 ? 5.102 38.601 1.928 1.00 19.07 55 PRO E O 1
ATOM 1504 N N . VAL E 1 56 ? 6.073 39.199 -0.017 1.00 25.67 56 VAL E N 1
ATOM 1505 C CA . VAL E 1 56 ? 4.911 39.901 -0.564 1.00 29.99 56 VAL E CA 1
ATOM 1506 C C . VAL E 1 56 ? 3.536 39.242 -0.514 1.00 34.15 56 VAL E C 1
ATOM 1507 O O . VAL E 1 56 ? 2.564 39.890 -0.105 1.00 35.97 56 VAL E O 1
ATOM 1511 N N . ASN E 1 57 ? 3.425 37.991 -0.956 1.00 36.47 57 ASN E N 1
ATOM 1512 C CA . ASN E 1 57 ? 2.111 37.347 -0.953 1.00 38.46 57 ASN E CA 1
ATOM 1513 C C . ASN E 1 57 ? 2.065 35.972 -0.319 1.00 39.44 57 ASN E C 1
ATOM 1514 O O . ASN E 1 57 ? 1.216 35.151 -0.682 1.00 39.07 57 ASN E O 1
ATOM 1516 N N . SER E 1 58 ? 2.993 35.713 0.599 1.00 39.99 58 SER E N 1
ATOM 1517 C CA . SER E 1 58 ? 3.011 34.434 1.293 1.00 39.03 58 SER E CA 1
ATOM 1518 C C . SER E 1 58 ? 1.877 34.466 2.294 1.00 38.86 58 SER E C 1
ATOM 1519 O O . SER E 1 58 ? 1.774 35.477 3.033 1.00 39.04 58 SER E O 1
ATOM 1526 N N . ALA F 2 2 ? 27.098 44.161 8.319 1.00 15.74 1 ALA F N 1
ATOM 1527 C CA . ALA F 2 2 ? 25.940 44.846 8.870 1.00 14.36 1 ALA F CA 1
ATOM 1528 C C . ALA F 2 2 ? 26.334 45.681 10.097 1.00 13.17 1 ALA F C 1
ATOM 1529 O O . ALA F 2 2 ? 27.481 45.630 10.553 1.00 13.38 1 ALA F O 1
ATOM 1531 N N . PRO F 2 3 ? 25.415 46.518 10.603 1.00 11.41 2 PRO F N 1
ATOM 1532 C CA . PRO F 2 3 ? 25.748 47.322 11.788 1.00 11.58 2 PRO F CA 1
ATOM 1533 C C . PRO F 2 3 ? 26.037 46.359 12.947 1.00 10.85 2 PRO F C 1
ATOM 1534 O O . PRO F 2 3 ? 25.504 45.246 12.967 1.00 11.35 2 PRO F O 1
ATOM 1538 N N . SER F 2 4 ? 26.891 46.763 13.890 1.00 12.86 3 SER F N 1
ATOM 1539 C CA . SER F 2 4 ? 27.224 45.918 15.053 1.00 13.92 3 SER F CA 1
ATOM 1540 C C . SER F 2 4 ? 26.175 46.048 16.141 1.00 13.62 3 SER F C 1
ATOM 1541 O O . SER F 2 4 ? 26.103 45.210 17.049 1.00 13.64 3 SER F O 1
ATOM 1544 N N . TYR F 2 5 ? 25.424 47.148 16.096 1.00 14.08 4 TYR F N 1
ATOM 1545 C CA . TYR F 2 5 ? 24.355 47.380 17.069 1.00 12.11 4 TYR F CA 1
ATOM 1546 C C . TYR F 2 5 ? 23.104 46.593 16.701 1.00 11.47 4 TYR F C 1
ATOM 1547 O O . TYR F 2 5 ? 23.006 46.033 15.613 1.00 12.38 4 TYR F O 1
ATOM 1556 N N . SER F 2 6 ? 22.162 46.541 17.631 1.00 11.04 5 SER F N 1
ATOM 1557 C CA . SER F 2 6 ? 20.906 45.835 17.435 1.00 10.90 5 SER F CA 1
ATOM 1558 C C . SER F 2 6 ? 19.943 46.645 16.576 1.00 11.71 5 SER F C 1
ATOM 1559 O O . SER F 2 6 ? 19.988 47.881 16.581 1.00 9.35 5 SER F O 1
ATOM 1562 N N . PRO F 2 7 ? 19.122 45.969 15.753 1.00 12.45 6 PRO F N 1
ATOM 1563 C CA . PRO F 2 7 ? 18.193 46.773 14.955 1.00 13.10 6 PRO F CA 1
ATOM 1564 C C . PRO F 2 7 ? 17.070 47.147 15.914 1.00 13.95 6 PRO F C 1
ATOM 1565 O O . PRO F 2 7 ? 16.911 46.507 16.957 1.00 14.95 6 PRO F O 1
ATOM 1569 N N . PRO F 2 8 ? 16.293 48.189 15.600 1.00 16.79 7 PRO F N 1
ATOM 1570 C CA . PRO F 2 8 ? 15.205 48.550 16.522 1.00 16.57 7 PRO F CA 1
ATOM 1571 C C . PRO F 2 8 ? 14.123 47.463 16.579 1.00 17.86 7 PRO F C 1
ATOM 1572 O O . PRO F 2 8 ? 13.933 46.700 15.627 1.00 17.42 7 PRO F O 1
ATOM 1576 N N . PRO F 2 9 ? 13.501 47.289 17.746 1.00 18.16 8 PRO F N 1
ATOM 1577 C CA . PRO F 2 9 ? 12.453 46.267 17.848 1.00 19.05 8 PRO F CA 1
ATOM 1578 C C . PRO F 2 9 ? 11.245 46.709 17.026 1.00 17.36 8 PRO F C 1
ATOM 1579 O O . PRO F 2 9 ? 11.105 47.889 16.704 1.00 15.51 8 PRO F O 1
ATOM 1583 N N . PRO F 2 10 ? 10.404 45.762 16.612 1.00 18.15 9 PRO F N 1
ATOM 1584 C CA . PRO F 2 10 ? 9.217 46.122 15.830 1.00 21.64 9 PRO F CA 1
ATOM 1585 C C . PRO F 2 10 ? 8.333 47.108 16.607 1.00 23.00 9 PRO F C 1
ATOM 1586 O O . PRO F 2 10 ? 8.281 47.056 17.833 1.00 23.58 9 PRO F O 1
ATOM 1590 N N . PRO F 2 11 ? 7.701 48.069 15.904 1.00 24.79 10 PRO F N 1
ATOM 1591 C CA . PRO F 2 11 ? 6.836 49.048 16.559 1.00 26.66 10 PRO F CA 1
ATOM 1592 C C . PRO F 2 11 ? 5.532 48.433 17.075 1.00 28.90 10 PRO F C 1
ATOM 1593 O O . PRO F 2 11 ? 4.809 47.769 16.295 1.00 31.63 10 PRO F O 1
ATOM 1598 N N . ASN G 1 1 ? 26.931 58.660 17.529 1.00 30.99 1 ASN G N 1
ATOM 1599 C CA . ASN G 1 1 ? 25.527 58.969 17.138 1.00 31.14 1 ASN G CA 1
ATOM 1600 C C . ASN G 1 1 ? 24.648 58.906 18.388 1.00 30.31 1 ASN G C 1
ATOM 1601 O O . ASN G 1 1 ? 25.182 58.754 19.497 1.00 31.40 1 ASN G O 1
ATOM 1603 N N . LEU G 1 2 ? 23.329 59.042 18.221 1.00 26.53 2 LEU G N 1
ATOM 1604 C CA . LEU G 1 2 ? 22.410 59.007 19.360 1.00 23.56 2 LEU G CA 1
ATOM 1605 C C . LEU G 1 2 ? 21.678 57.670 19.410 1.00 21.24 2 LEU G C 1
ATOM 1606 O O . LEU G 1 2 ? 20.960 57.291 18.466 1.00 19.51 2 LEU G O 1
ATOM 1611 N N . PHE G 1 3 ? 21.843 56.986 20.538 1.00 16.91 3 PHE G N 1
ATOM 1612 C CA . PHE G 1 3 ? 21.294 55.657 20.760 1.00 14.20 3 PHE G CA 1
ATOM 1613 C C . PHE G 1 3 ? 20.474 55.538 22.051 1.00 12.42 3 PHE G C 1
ATOM 1614 O O . PHE G 1 3 ? 20.523 56.410 22.911 1.00 13.52 3 PHE G O 1
ATOM 1622 N N . VAL G 1 4 ? 19.723 54.444 22.166 1.00 12.30 4 VAL G N 1
ATOM 1623 C CA . VAL G 1 4 ? 18.921 54.158 23.357 1.00 13.18 4 VAL G CA 1
ATOM 1624 C C . VAL G 1 4 ? 19.199 52.717 23.762 1.00 13.81 4 VAL G C 1
ATOM 1625 O O . VAL G 1 4 ? 19.403 51.841 22.900 1.00 13.10 4 VAL G O 1
ATOM 1629 N N . ALA G 1 5 ? 19.305 52.496 25.069 1.00 14.80 5 ALA G N 1
ATOM 1630 C CA . ALA G 1 5 ? 19.581 51.179 25.621 1.00 13.24 5 ALA G CA 1
ATOM 1631 C C . ALA G 1 5 ? 18.327 50.328 25.659 1.00 11.49 5 ALA G C 1
ATOM 1632 O O . ALA G 1 5 ? 17.309 50.726 26.221 1.00 11.77 5 ALA G O 1
ATOM 1634 N N . LEU G 1 6 ? 18.418 49.153 25.055 1.00 11.43 6 LEU G N 1
ATOM 1635 C CA . LEU G 1 6 ? 17.316 48.207 24.993 1.00 11.80 6 LEU G CA 1
ATOM 1636 C C . LEU G 1 6 ? 17.149 47.392 26.270 1.00 12.68 6 LEU G C 1
ATOM 1637 O O . LEU G 1 6 ? 16.054 46.927 26.568 1.00 13.86 6 LEU G O 1
ATOM 1642 N N . TYR G 1 7 ? 18.236 47.203 27.010 1.00 12.91 7 TYR G N 1
ATOM 1643 C CA . TYR G 1 7 ? 18.189 46.432 28.242 1.00 14.00 7 TYR G CA 1
ATOM 1644 C C . TYR G 1 7 ? 19.159 47.021 29.248 1.00 15.00 7 TYR G C 1
ATOM 1645 O O . TYR G 1 7 ? 20.046 47.815 28.887 1.00 13.62 7 TYR G O 1
AT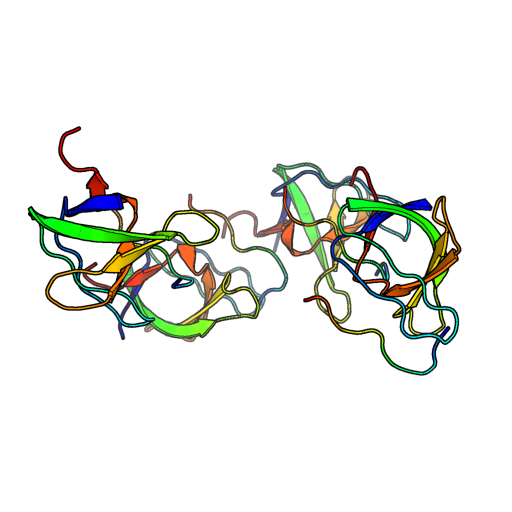OM 1654 N N . ASP G 1 8 ? 19.008 46.608 30.503 1.00 14.28 8 ASP G N 1
ATOM 1655 C CA . ASP G 1 8 ? 19.912 47.038 31.567 1.00 12.74 8 ASP G CA 1
ATOM 1656 C C . ASP G 1 8 ? 21.213 46.232 31.417 1.00 10.92 8 ASP G C 1
ATOM 1657 O O . ASP G 1 8 ? 21.181 45.050 31.076 1.00 11.48 8 ASP G O 1
ATOM 1662 N N . PHE G 1 9 ? 22.344 46.890 31.629 1.00 10.43 9 PHE G N 1
ATOM 1663 C CA . PHE G 1 9 ? 23.643 46.235 31.580 1.00 9.79 9 PHE G CA 1
ATOM 1664 C C . PHE G 1 9 ? 24.437 46.829 32.735 1.00 11.59 9 PHE G C 1
ATOM 1665 O O . PHE G 1 9 ? 24.552 48.057 32.851 1.00 10.19 9 PHE G O 1
ATOM 1673 N N . VAL G 1 10 ? 24.983 45.967 33.586 1.00 11.63 10 VAL G N 1
ATOM 1674 C CA . VAL G 1 10 ? 25.766 46.419 34.731 1.00 11.19 10 VAL G CA 1
ATOM 1675 C C . VAL G 1 10 ? 27.270 46.252 34.474 1.00 12.64 10 VAL G C 1
ATOM 1676 O O . VAL G 1 10 ? 27.716 45.162 34.096 1.00 11.95 10 VAL G O 1
ATOM 1680 N N . ALA G 1 11 ? 28.031 47.343 34.620 1.00 11.28 11 ALA G N 1
ATOM 1681 C CA . ALA G 1 11 ? 29.481 47.323 34.393 1.00 10.12 11 ALA G CA 1
ATOM 1682 C C . ALA G 1 11 ? 30.145 46.220 35.192 1.00 10.21 11 ALA G C 1
ATOM 1683 O O . ALA G 1 11 ? 29.779 45.974 36.330 1.00 10.96 11 ALA G O 1
ATOM 1685 N N . SER G 1 12 ? 31.133 45.576 34.588 1.00 12.26 12 SER G N 1
ATOM 1686 C CA . SER G 1 12 ? 31.856 44.482 35.220 1.00 14.12 12 SER G CA 1
ATOM 1687 C C . SER G 1 12 ? 33.338 44.804 35.359 1.00 13.89 12 SER G C 1
ATOM 1688 O O . SER G 1 12 ? 34.170 43.897 35.476 1.00 15.82 12 SER G O 1
ATOM 1691 N N . GLY G 1 13 ? 33.672 46.093 35.357 1.00 13.11 13 GLY G N 1
ATOM 1692 C CA . GLY G 1 13 ? 35.067 46.480 35.456 1.00 12.25 13 GLY G CA 1
ATOM 1693 C C . GLY G 1 13 ? 35.657 46.538 34.065 1.00 10.47 13 GLY G C 1
ATOM 1694 O O . GLY G 1 13 ? 34.918 46.453 33.088 1.00 10.89 13 GLY G O 1
ATOM 1695 N N . ASP G 1 14 ? 36.972 46.673 33.952 1.00 10.41 14 ASP G N 1
ATOM 1696 C CA . ASP G 1 14 ? 37.618 46.741 32.643 1.00 12.91 14 ASP G CA 1
ATOM 1697 C C . ASP G 1 14 ? 37.055 47.836 31.745 1.00 11.77 14 ASP G C 1
ATOM 1698 O O . ASP G 1 14 ? 36.871 47.644 30.545 1.00 11.41 14 ASP G O 1
ATOM 1703 N N . ASN G 1 15 ? 36.755 48.978 32.358 1.00 11.51 15 ASN G N 1
ATOM 1704 C CA . ASN G 1 15 ? 36.249 50.160 31.653 1.00 10.92 15 ASN G CA 1
ATOM 1705 C C . ASN G 1 15 ? 34.852 50.050 31.064 1.00 10.10 15 ASN G C 1
ATOM 1706 O O . ASN G 1 15 ? 34.487 50.847 30.204 1.00 9.17 15 ASN G O 1
ATOM 1711 N N . THR G 1 16 ? 34.069 49.073 31.519 1.00 9.19 16 THR G N 1
ATOM 1712 C CA . THR G 1 16 ? 32.687 48.924 31.049 1.00 9.49 16 THR G CA 1
ATOM 1713 C C . THR G 1 16 ? 31.801 49.972 31.720 1.00 9.41 16 THR G C 1
ATOM 1714 O O . THR G 1 16 ? 32.153 50.495 32.785 1.00 10.76 16 THR G O 1
ATOM 1718 N N . LEU G 1 17 ? 30.660 50.271 31.096 1.00 9.65 17 LEU G N 1
ATOM 1719 C CA . LEU G 1 17 ? 29.728 51.285 31.586 1.00 9.04 17 LEU G CA 1
ATOM 1720 C C . LEU G 1 17 ? 28.348 50.724 31.845 1.00 9.07 17 LEU G C 1
ATOM 1721 O O . LEU G 1 17 ? 27.768 50.083 30.983 1.00 9.51 17 LEU G O 1
ATOM 1726 N N . SER G 1 18 ? 27.813 50.978 33.039 1.00 9.70 18 SER G N 1
ATOM 1727 C CA . SER G 1 18 ? 26.464 50.514 33.361 1.00 10.62 18 SER G CA 1
ATOM 1728 C C . SER G 1 18 ? 25.455 51.405 32.626 1.00 11.48 18 SER G C 1
ATOM 1729 O O . SER G 1 18 ? 25.632 52.626 32.546 1.00 12.15 18 SER G O 1
ATOM 1732 N N . ILE G 1 19 ? 24.435 50.790 32.042 1.00 12.21 19 ILE G N 1
ATOM 1733 C CA . ILE G 1 19 ? 23.423 51.537 31.325 1.00 13.40 19 ILE G CA 1
ATOM 1734 C C . ILE G 1 19 ? 22.064 50.967 31.684 1.00 13.84 19 ILE G C 1
ATOM 1735 O O . ILE G 1 19 ? 21.941 49.791 32.019 1.00 12.89 19 ILE G O 1
ATOM 1743 N N . THR G 1 20 ? 21.055 51.829 31.666 1.00 14.44 20 THR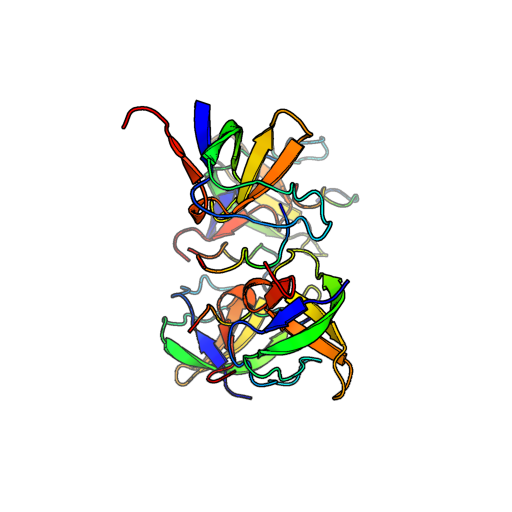 G N 1
ATOM 1744 C CA . THR G 1 20 ? 19.697 51.437 31.993 1.00 15.79 20 THR G CA 1
ATOM 1745 C C . THR G 1 20 ? 18.799 51.465 30.764 1.00 14.88 20 THR G C 1
ATOM 1746 O O . THR G 1 20 ? 18.958 52.323 29.893 1.00 11.62 20 THR G O 1
ATOM 1750 N N . LYS G 1 21 ? 17.871 50.514 30.713 1.00 14.58 21 LYS G N 1
ATOM 1751 C CA . LYS G 1 21 ? 16.898 50.391 29.640 1.00 16.62 21 LYS G CA 1
ATOM 1752 C C . LYS G 1 21 ? 16.237 51.758 29.483 1.00 18.32 21 LYS G C 1
ATOM 1753 O O . LYS G 1 21 ? 15.747 52.339 30.460 1.00 20.42 21 LYS G O 1
ATOM 1759 N N . GLY G 1 22 ? 16.313 52.311 28.281 1.00 19.05 22 GLY G N 1
ATOM 1760 C CA . GLY G 1 22 ? 15.718 53.612 28.036 1.00 18.98 22 GLY G CA 1
ATOM 1761 C C . GLY G 1 22 ? 16.713 54.747 28.074 1.00 18.63 22 GLY G C 1
ATOM 1762 O O . GLY G 1 22 ? 16.438 55.849 27.583 1.00 19.21 22 GLY G O 1
ATOM 1763 N N . GLU G 1 23 ? 17.875 54.504 28.658 1.00 18.79 23 GLU G N 1
ATOM 1764 C CA . GLU G 1 23 ? 18.883 55.545 28.721 1.00 19.10 23 GLU G CA 1
ATOM 1765 C C . GLU G 1 23 ? 19.408 55.844 27.320 1.00 17.88 23 GLU G C 1
ATOM 1766 O O . GLU G 1 23 ? 19.535 54.937 26.498 1.00 15.97 23 GLU G O 1
ATOM 1772 N N . LYS G 1 24 ? 19.621 57.125 27.035 1.00 18.68 24 LYS G N 1
ATOM 1773 C CA . LYS G 1 24 ? 20.148 57.578 25.748 1.00 19.46 24 LYS G CA 1
ATOM 1774 C C . LYS G 1 24 ? 21.663 57.608 25.850 1.00 17.54 24 LYS G C 1
ATOM 1775 O O . LYS G 1 24 ? 22.211 57.801 26.936 1.00 18.55 24 LYS G O 1
ATOM 1781 N N . LEU G 1 25 ? 22.344 57.502 24.718 1.00 15.67 25 LEU G N 1
ATOM 1782 C CA . LEU G 1 25 ? 23.795 57.506 24.738 1.00 15.91 25 LEU G CA 1
ATOM 1783 C C . LEU G 1 25 ? 24.403 57.826 23.386 1.00 16.99 25 LEU G C 1
ATOM 1784 O O . LEU G 1 25 ? 23.749 57.700 22.354 1.00 17.56 25 LEU G O 1
ATOM 1789 N N . ARG G 1 26 ? 25.653 58.270 23.406 1.00 19.38 26 ARG G N 1
ATOM 1790 C CA . ARG G 1 26 ? 26.399 58.568 22.186 1.00 21.03 26 ARG G CA 1
ATOM 1791 C C . ARG G 1 26 ? 27.411 57.431 22.004 1.00 18.44 26 ARG G C 1
ATOM 1792 O O . ARG G 1 26 ? 27.968 56.927 22.984 1.00 20.36 26 ARG G O 1
ATOM 1800 N N . VAL G 1 27 ? 27.596 56.987 20.769 1.00 19.01 27 VAL G N 1
ATOM 1801 C CA . VAL G 1 27 ? 28.549 55.921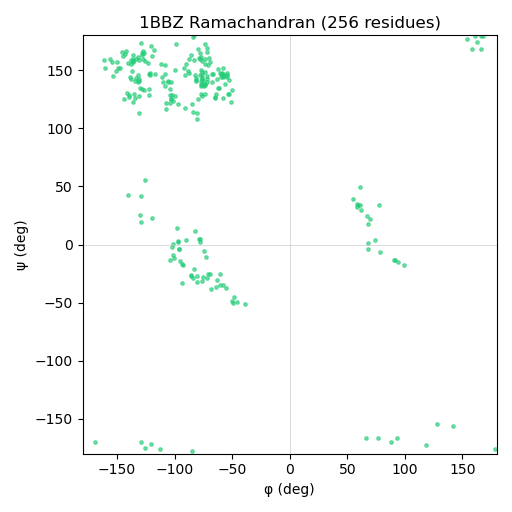 20.473 1.00 17.75 27 VAL G CA 1
ATOM 1802 C C . VAL G 1 27 ? 29.800 56.533 19.861 1.00 17.88 27 VAL G C 1
ATOM 1803 O O . VAL G 1 27 ? 29.703 57.269 18.889 1.00 18.20 27 VAL G O 1
ATOM 1807 N N . LEU G 1 28 ? 30.962 56.249 20.440 1.00 17.15 28 LEU G N 1
ATOM 1808 C CA . LEU G 1 28 ? 32.237 56.757 19.928 1.00 18.53 28 LEU G CA 1
ATOM 1809 C C . LEU G 1 28 ? 32.901 55.766 18.975 1.00 19.91 28 LEU G C 1
ATOM 1810 O O . LEU G 1 28 ? 33.567 56.160 18.020 1.00 20.07 28 LEU G O 1
ATOM 1815 N N . GLY G 1 29 ? 32.707 54.476 19.224 1.00 19.12 29 GLY G N 1
ATOM 1816 C CA . GLY G 1 29 ? 33.303 53.474 18.365 1.00 19.36 29 GLY G CA 1
ATOM 1817 C C . GLY G 1 29 ? 33.023 52.053 18.816 1.00 18.84 29 GLY G C 1
ATOM 1818 O O . GLY G 1 29 ? 32.315 51.830 19.801 1.00 17.27 29 GLY G O 1
ATOM 1819 N N . TYR G 1 30 ? 33.620 51.100 18.104 1.00 19.01 30 TYR G N 1
ATOM 1820 C CA . TYR G 1 30 ? 33.451 49.676 18.374 1.00 20.14 30 TYR G CA 1
ATOM 1821 C C . TYR G 1 30 ? 34.827 49.047 18.502 1.00 19.73 30 TYR G C 1
ATOM 1822 O O . TYR G 1 30 ? 35.821 49.633 18.074 1.00 19.47 30 TYR G O 1
ATOM 1831 N N . ASN G 1 31 ? 34.896 47.889 19.147 1.00 19.73 31 ASN G N 1
ATOM 1832 C CA . ASN G 1 31 ? 36.160 47.180 19.274 1.00 18.97 31 ASN G CA 1
ATOM 1833 C C . ASN G 1 31 ? 36.369 46.324 17.997 1.00 20.91 31 ASN G C 1
ATOM 1834 O O . ASN G 1 31 ? 35.534 46.353 17.074 1.00 18.09 31 ASN G O 1
ATOM 1839 N N . HIS G 1 32 ? 37.459 45.558 17.952 1.00 23.15 32 HIS G N 1
ATOM 1840 C CA . HIS G 1 32 ? 37.796 44.721 16.796 1.00 25.28 32 HIS G CA 1
ATOM 1841 C C . HIS G 1 32 ? 36.680 43.810 16.284 1.00 24.25 32 HIS G C 1
ATOM 1842 O O . HIS G 1 32 ? 36.420 43.751 15.084 1.00 24.12 32 HIS G O 1
ATOM 1849 N N . ASN G 1 33 ? 36.042 43.073 17.186 1.00 23.73 33 ASN G N 1
ATOM 1850 C CA . ASN G 1 33 ? 34.982 42.159 16.774 1.00 21.96 33 ASN G CA 1
ATOM 1851 C C . ASN G 1 33 ? 33.591 42.777 16.769 1.00 20.06 33 ASN G C 1
ATOM 1852 O O . ASN G 1 33 ? 32.613 42.076 16.520 1.00 20.69 33 ASN G O 1
ATOM 1857 N N . GLY G 1 34 ? 33.516 44.080 17.055 1.00 17.61 34 GLY G N 1
ATOM 1858 C CA . GLY G 1 34 ? 32.245 44.785 17.082 1.00 14.75 34 GLY G CA 1
ATOM 1859 C C . GLY G 1 34 ? 31.276 44.403 18.193 1.00 13.13 34 GLY G C 1
ATOM 1860 O O . GLY G 1 34 ? 30.161 44.923 18.238 1.00 12.46 34 GLY G O 1
ATOM 1861 N N . GLU G 1 35 ? 31.677 43.484 19.070 1.00 12.06 35 GLU G N 1
ATOM 1862 C CA . GLU G 1 35 ? 30.833 43.046 20.174 1.00 11.49 35 GLU G CA 1
ATOM 1863 C C . GLU G 1 35 ? 30.710 44.136 21.245 1.00 10.00 35 GLU G C 1
ATOM 1864 O O . GLU G 1 35 ? 29.730 44.175 21.989 1.00 8.20 35 GLU G O 1
ATOM 1870 N N . TRP G 1 36 ? 31.744 44.962 21.359 1.00 10.34 36 TRP G N 1
ATOM 1871 C CA . TRP G 1 36 ? 31.771 46.053 22.330 1.00 10.01 36 TRP G CA 1
ATOM 1872 C C . TRP G 1 36 ? 31.642 47.440 21.669 1.00 10.22 36 TRP G C 1
ATOM 1873 O O . TRP G 1 36 ? 32.151 47.681 20.571 1.00 12.79 36 TRP G O 1
ATOM 1884 N N . CYS G 1 37 ? 31.003 48.351 22.388 1.00 9.54 37 CYS G N 1
ATOM 1885 C CA . CYS G 1 37 ? 30.730 49.695 21.917 1.00 12.60 37 CYS G CA 1
ATOM 1886 C C . CYS G 1 37 ? 31.144 50.733 22.975 1.00 12.22 37 CYS G C 1
ATOM 1887 O O . CYS G 1 37 ? 30.786 50.594 24.147 1.00 11.65 37 CYS G O 1
ATOM 1890 N N . GLU G 1 38 ? 31.948 51.722 22.584 1.00 11.39 38 GLU G N 1
ATOM 1891 C CA . GLU G 1 38 ? 32.368 52.768 23.513 1.00 11.42 38 GLU G CA 1
ATOM 1892 C C . GLU G 1 38 ? 31.244 53.779 23.612 1.00 12.86 38 GLU G C 1
ATOM 1893 O O . GLU G 1 38 ? 31.000 54.528 22.657 1.00 10.92 38 GLU G O 1
ATOM 1899 N N . ALA G 1 39 ? 30.564 53.775 24.753 1.00 13.06 39 ALA G N 1
ATOM 1900 C CA . ALA G 1 39 ? 29.435 54.652 25.008 1.00 14.57 39 ALA G CA 1
ATOM 1901 C C . ALA G 1 39 ? 29.799 55.856 25.831 1.00 17.43 39 ALA G C 1
ATOM 1902 O O . ALA G 1 39 ? 30.684 55.813 26.708 1.00 15.61 39 ALA G O 1
ATOM 1904 N N . GLN G 1 40 ? 29.057 56.927 25.578 1.00 20.85 40 GLN G N 1
ATOM 1905 C CA . GLN G 1 40 ? 29.244 58.182 26.280 1.00 23.12 40 GLN G CA 1
ATOM 1906 C C . GLN G 1 40 ? 27.869 58.629 26.741 1.00 22.01 40 GLN G C 1
ATOM 1907 O O . GLN G 1 40 ? 26.968 58.816 25.940 1.00 20.22 40 GLN G O 1
ATOM 1913 N N . THR G 1 41 ? 27.665 58.644 28.042 1.00 22.53 41 THR G N 1
ATOM 1914 C CA . THR G 1 41 ? 26.392 59.078 28.558 1.00 25.46 41 THR G CA 1
ATOM 1915 C C . THR G 1 41 ? 26.640 60.384 29.286 1.00 27.73 41 THR G C 1
ATOM 1916 O O . THR G 1 41 ? 27.755 60.929 29.248 1.00 25.57 41 THR G O 1
ATOM 1920 N N . LYS G 1 42 ? 25.590 60.906 29.910 1.00 31.11 42 LYS G N 1
ATOM 1921 C CA . LYS G 1 42 ? 25.686 62.157 30.656 1.00 34.28 42 LYS G CA 1
ATOM 1922 C C . LYS G 1 42 ? 26.541 61.990 31.910 1.00 34.59 42 LYS G C 1
ATOM 1923 O O . LYS G 1 42 ? 27.350 62.857 32.225 1.00 34.98 42 LYS G O 1
ATOM 1929 N N . ASN G 1 43 ? 26.412 60.840 32.571 1.00 34.36 43 ASN G N 1
ATOM 1930 C CA . ASN G 1 43 ? 27.142 60.580 33.805 1.00 34.21 43 ASN G CA 1
ATOM 1931 C C . ASN G 1 43 ? 28.486 59.871 33.685 1.00 31.16 43 ASN G C 1
ATOM 1932 O O . ASN G 1 43 ? 29.270 59.900 34.633 1.00 32.72 43 ASN G O 1
ATOM 1937 N N . GLY G 1 44 ? 28.749 59.220 32.555 1.00 27.74 44 GLY G N 1
ATOM 1938 C CA . GLY G 1 44 ? 30.015 58.525 32.397 1.00 22.41 44 GLY G CA 1
ATOM 1939 C C . GLY G 1 44 ? 30.298 58.040 30.986 1.00 19.96 44 GLY G C 1
ATOM 1940 O O . GLY G 1 44 ? 29.625 58.420 30.033 1.00 18.79 44 GLY G O 1
ATOM 1941 N N . GLN G 1 45 ? 31.335 57.226 30.851 1.00 16.01 45 GLN G N 1
ATOM 1942 C CA . GLN G 1 45 ? 31.724 56.667 29.571 1.00 13.05 45 GLN G CA 1
ATOM 1943 C C . GLN G 1 45 ? 32.320 55.281 29.799 1.00 12.02 45 GLN G C 1
ATOM 1944 O O . GLN G 1 45 ? 32.807 54.968 30.891 1.00 12.34 45 GLN G O 1
ATOM 1950 N N . GLY G 1 46 ? 32.204 54.423 28.795 1.00 11.75 46 GLY G N 1
ATOM 1951 C CA . GLY G 1 46 ? 32.748 53.081 28.902 1.00 10.67 46 GLY G CA 1
ATOM 1952 C C . GLY G 1 46 ? 32.176 52.133 27.868 1.00 10.20 46 GLY G C 1
ATOM 1953 O O . GLY G 1 46 ? 31.259 52.455 27.106 1.00 10.90 46 GLY G O 1
ATOM 1954 N N . TRP G 1 47 ? 32.723 50.937 27.849 1.00 8.79 47 TRP G N 1
ATOM 1955 C CA . TRP G 1 47 ? 32.279 49.923 26.924 1.00 8.20 47 TRP G CA 1
ATOM 1956 C C . TRP G 1 47 ? 30.961 49.276 27.348 1.00 8.32 47 TRP G C 1
ATOM 1957 O O . TRP G 1 47 ? 30.765 48.980 28.528 1.00 6.58 47 TRP G O 1
ATOM 1968 N N . VAL G 1 48 ? 30.071 49.063 26.377 1.00 6.68 48 VAL G N 1
ATOM 1969 C CA . VAL G 1 48 ? 28.779 48.418 26.616 1.00 8.03 48 VAL G CA 1
ATOM 1970 C C . VAL G 1 48 ? 28.554 47.441 25.457 1.00 8.07 48 VAL G C 1
ATOM 1971 O O . VAL G 1 48 ? 29.146 47.590 24.374 1.00 6.64 48 VAL G O 1
ATOM 1975 N N . PRO G 1 49 ? 27.690 46.441 25.651 1.00 6.17 49 PRO G N 1
ATOM 1976 C CA . PRO G 1 49 ? 27.476 45.512 24.533 1.00 6.77 49 PRO G CA 1
ATOM 1977 C C . PRO G 1 49 ? 26.828 46.212 23.325 1.00 7.03 49 PRO G C 1
ATOM 1978 O O . PRO G 1 49 ? 25.814 46.886 23.464 1.00 5.42 49 PRO G O 1
ATOM 1982 N N . SER G 1 50 ? 27.444 46.092 22.153 1.00 7.31 50 SER G N 1
ATOM 1983 C CA . SER G 1 50 ? 26.899 46.683 20.933 1.00 8.80 50 SER G CA 1
ATOM 1984 C C . SER G 1 50 ? 25.458 46.227 20.658 1.00 8.86 50 SER G C 1
ATOM 1985 O O . SER G 1 50 ? 24.641 47.022 20.193 1.00 9.60 50 SER G O 1
ATOM 1988 N N . ASN G 1 51 ? 25.142 44.958 20.943 1.00 9.22 51 ASN G N 1
ATOM 1989 C CA . ASN G 1 51 ? 23.780 44.473 20.714 1.00 11.20 51 ASN G CA 1
ATOM 1990 C C . ASN G 1 51 ? 22.763 44.796 21.822 1.00 10.18 51 ASN G C 1
ATOM 1991 O O . ASN G 1 51 ? 21.649 44.270 21.834 1.00 10.68 51 ASN G O 1
ATOM 1996 N N . TYR G 1 52 ? 23.143 45.675 22.744 1.00 8.06 52 TYR G N 1
ATOM 1997 C CA . TYR G 1 52 ? 22.242 46.082 23.817 1.00 8.96 52 TYR G CA 1
ATOM 1998 C C . TYR G 1 52 ? 21.659 47.459 23.511 1.00 8.93 52 TYR G C 1
ATOM 1999 O O . TYR G 1 52 ? 20.832 47.958 24.277 1.00 9.42 52 TYR G O 1
ATOM 2008 N N . ILE G 1 53 ? 22.075 48.072 22.402 1.00 9.40 53 ILE G N 1
ATOM 2009 C CA . ILE G 1 53 ? 21.622 49.416 22.057 1.00 9.56 53 ILE G CA 1
ATOM 2010 C C . ILE G 1 53 ? 21.157 49.490 20.612 1.00 10.69 53 ILE G C 1
ATOM 2011 O O . ILE G 1 53 ? 21.515 48.637 19.814 1.00 9.84 53 ILE G O 1
ATOM 2016 N N . THR G 1 54 ? 20.376 50.524 20.292 1.00 11.85 54 THR G N 1
ATOM 2017 C CA . THR G 1 54 ? 19.864 50.753 18.930 1.00 12.02 54 THR G CA 1
ATOM 2018 C C . THR G 1 54 ? 19.713 52.276 18.736 1.00 12.69 54 THR G C 1
ATOM 2019 O O . THR G 1 54 ? 19.564 53.019 19.703 1.00 10.61 54 THR G O 1
ATOM 2023 N N . PRO G 1 55 ? 19.819 52.765 17.489 1.00 14.68 55 PRO G N 1
ATOM 2024 C CA . PRO G 1 55 ? 19.690 54.199 17.216 1.00 14.49 55 PRO G CA 1
ATOM 2025 C C . PRO G 1 55 ? 18.306 54.737 17.557 1.00 14.40 55 PRO G C 1
ATOM 2026 O O . PRO G 1 55 ? 17.302 54.058 17.352 1.00 14.27 55 PRO G O 1
ATOM 2030 N N . VAL G 1 56 ? 18.254 55.951 18.091 1.00 15.50 56 VAL G N 1
ATOM 2031 C CA . VAL G 1 56 ? 16.976 56.574 18.419 1.00 17.31 56 VAL G CA 1
ATOM 2032 C C . VAL G 1 56 ? 16.371 57.064 17.104 1.00 18.00 56 VAL G C 1
ATOM 2033 O O . VAL G 1 56 ? 17.098 57.420 16.175 1.00 17.73 56 VAL G O 1
ATOM 2037 N N . ASN G 1 57 ? 15.045 57.086 17.034 1.00 19.43 57 ASN G N 1
ATOM 2038 C CA . ASN G 1 57 ? 14.327 57.531 15.835 1.00 22.77 57 ASN G CA 1
ATOM 2039 C C . ASN G 1 57 ? 14.609 56.697 14.601 1.00 21.38 57 ASN G C 1
ATOM 2040 O O . ASN G 1 57 ? 14.932 57.230 13.551 1.00 22.22 57 ASN G O 1
ATOM 2045 N N . SER G 1 58 ? 14.506 55.382 14.739 1.00 21.83 58 SER G N 1
ATOM 2046 C CA . SER G 1 58 ? 14.729 54.477 13.615 1.00 22.87 58 SER G CA 1
ATOM 2047 C C . SER G 1 58 ? 13.513 53.545 13.518 1.00 21.70 58 SER G C 1
ATOM 2048 O O . SER G 1 58 ? 13.131 53.175 12.391 1.00 18.21 58 SER G O 1
ATOM 2055 N N . ALA H 2 2 ? 38.766 47.609 24.468 1.00 11.93 1 ALA H N 1
ATOM 2056 C CA . ALA H 2 2 ? 37.585 46.978 25.041 1.00 10.65 1 ALA H CA 1
ATOM 2057 C C . ALA H 2 2 ? 37.977 45.741 25.822 1.00 11.14 1 ALA H C 1
ATOM 2058 O O . ALA H 2 2 ? 39.118 45.271 25.722 1.00 10.92 1 ALA H O 1
ATOM 2060 N N . PRO H 2 3 ? 37.056 45.229 26.657 1.00 10.68 2 PRO H N 1
ATOM 2061 C CA . PRO H 2 3 ? 37.328 44.030 27.453 1.00 9.79 2 PRO H CA 1
ATOM 2062 C C . PRO H 2 3 ? 37.657 42.852 26.516 1.00 11.15 2 PRO H C 1
ATOM 2063 O O . PRO H 2 3 ? 37.132 42.769 25.403 1.00 13.08 2 PRO H O 1
ATOM 2067 N N . SER H 2 4 ? 38.532 41.956 26.968 1.00 12.54 3 SER H N 1
ATOM 2068 C CA . SER H 2 4 ? 38.932 40.806 26.167 1.00 13.83 3 SER H CA 1
ATOM 2069 C C . SER H 2 4 ? 37.818 39.761 26.161 1.00 13.30 3 SER H C 1
ATOM 2070 O O . SER H 2 4 ? 37.704 38.950 25.226 1.00 14.04 3 SER H O 1
ATOM 2073 N N . TYR H 2 5 ? 37.028 39.746 27.233 1.00 12.71 4 TYR H N 1
ATOM 2074 C CA . TYR H 2 5 ? 35.931 38.792 27.338 1.00 9.60 4 TYR H CA 1
ATOM 2075 C C . TYR H 2 5 ? 34.722 39.204 26.517 1.00 10.39 4 TYR H C 1
ATOM 2076 O O . TYR H 2 5 ? 34.627 40.342 26.038 1.00 10.54 4 TYR H O 1
ATOM 2085 N N . SER H 2 6 ? 33.819 38.258 26.314 1.00 10.63 5 SER H N 1
ATOM 2086 C CA . SER H 2 6 ? 32.598 38.525 25.579 1.00 8.62 5 SER H CA 1
ATOM 2087 C C . SER H 2 6 ? 31.597 39.296 26.436 1.00 10.66 5 SER H C 1
ATOM 2088 O O . SER H 2 6 ? 31.597 39.185 27.677 1.00 10.75 5 SER H O 1
ATOM 2091 N N . PRO H 2 7 ? 30.779 40.152 25.795 1.00 11.13 6 PRO H N 1
ATOM 2092 C CA . PRO H 2 7 ? 29.775 40.884 26.579 1.00 11.07 6 PRO H CA 1
ATOM 2093 C C . PRO H 2 7 ? 28.653 39.856 26.850 1.00 12.03 6 PRO H C 1
ATOM 2094 O O . PRO H 2 7 ? 28.613 38.792 26.211 1.00 10.94 6 PRO H O 1
ATOM 2098 N N . PRO H 2 8 ? 27.790 40.108 27.847 1.00 12.03 7 PRO H N 1
ATOM 2099 C CA . PRO H 2 8 ? 26.717 39.138 28.104 1.00 13.35 7 PRO H CA 1
ATOM 2100 C C . PRO H 2 8 ? 25.677 39.211 26.967 1.00 15.62 7 PRO H C 1
ATOM 2101 O O . PRO H 2 8 ? 25.515 40.261 26.335 1.00 14.17 7 PRO H O 1
ATOM 2105 N N . PRO H 2 9 ? 25.069 38.068 26.587 1.00 18.04 8 PRO H N 1
ATOM 2106 C CA . PRO H 2 9 ? 24.080 38.195 25.508 1.00 18.03 8 PRO H CA 1
ATOM 2107 C C . PRO H 2 9 ? 22.828 38.906 26.054 1.00 18.37 8 PRO H C 1
ATOM 2108 O O . PRO H 2 9 ? 22.708 39.112 27.271 1.00 16.92 8 PRO H O 1
ATOM 2112 N N . PRO H 2 10 ? 21.936 39.376 25.166 1.00 18.54 9 PRO H N 1
ATOM 2113 C CA . PRO H 2 10 ? 20.707 40.064 25.579 1.00 21.54 9 PRO H CA 1
ATOM 2114 C C . PRO H 2 10 ? 19.933 39.189 26.552 1.00 24.47 9 PRO H C 1
ATOM 2115 O O . PRO H 2 10 ? 19.992 37.954 26.456 1.00 25.74 9 PRO H O 1
ATOM 2119 N N . PRO H 2 11 ? 19.245 39.802 27.530 1.00 26.29 10 PRO H N 1
ATOM 2120 C CA . PRO H 2 11 ? 18.487 38.995 28.491 1.00 28.13 10 PRO H CA 1
ATOM 2121 C C . PRO H 2 11 ? 17.274 38.339 27.847 1.00 31.46 10 PRO H C 1
ATOM 2122 O O . PRO H 2 11 ? 16.728 38.926 26.878 1.00 33.78 10 PRO H O 1
#

InterPro domains:
  IPR000719 Protein kinase domain [PS50011] (242-493)
  IPR000980 SH2 domain [PF00017] (127-202)
  IPR000980 SH2 domain [PS50001] (127-217)
  IPR000980 SH2 domain [SM00252] (125-208)
  IPR001245 Serine-threonine/tyrosine-protein kinase, catalytic domain [PF07714] (242-492)
  IPR001245 Serine-threonine/tyrosine-protein kinase, catalytic domain [PR00109] (315-328)
  IPR001245 Serine-threonine/tyrosine-protein kinase, catalytic domain [PR00109] (353-371)
  IPR001245 Serine-threonine/tyrosine-protein kinase, catalytic domain [PR00109] (401-411)
  IPR001245 Serine-threonine/tyrosine-protein kinase, catalytic domain [PR00109] (420-442)
  IPR001245 Serine-threonine/tyrosine-protein kinase, catalytic domain [PR00109] (464-486)
  IPR001452 SH3 domain [PF00018] (67-113)
  IPR001452 SH3 domain [PS50002] (61-121)
  IPR001452 SH3 domain [SM00326] (64-120)
  IPR008266 Tyrosine-protein kinase, active site [PS00109] (359-371)
  IPR011009 Protein kinase-like domain superfamily [SSF56112] (231-498)
  IPR015015 F-actin binding [PF08919] (1026-1130)
  IPR015015 F-actin binding [SM00808] (1004-1130)
  IPR017441 Protein kinase, ATP binding site [PS00107] (248-271)
  IPR020635 Tyrosine-protein kinase, catalytic domain [SM00219] (242-493)
  IPR035837 Tyrosine-protein kinase ABL, SH2 domain [cd09935] (123-216)

Nearest PDB structures (foldseek):
  2o88-assembly2_B  TM=1.011E+00  e=1.369E-10  Homo sapiens
  3eg1-assembly3_B  TM=1.009E+00  e=3.628E-10  Homo sapiens
  3eg0-assembly1_A  TM=1.000E+00  e=4.563E-10  Homo sapiens
  4j9f-assembly3_E  TM=9.562E-01  e=4.309E-10  Homo sapiens
  5np5-assembly2_B  TM=9.701E-01  e=1.018E-09  Homo sapiens

Sequence (272 aa):
NLFVALYDFVASGDNTLSITKGEKLRVLGYNHNGEWCEAQTKNGQGWVPSNYITPVNSAPSYSPPPPPNLFVALYDFVASGDNTLSITKGEKLRVLGYNHNGEWCEAQTKNGQGWVPSNYITPVNSAPSYSPPPPPNLFVALYDFVASGDNTLSITKGEKLRVLGYNHNGEWCEAQTKNGQGWVPSNYITPVNSAPSYSPPPPPNLFVALYDFVASGDNTLSITKGEKLRVLGYNHNGEWCEAQTKNGQGWVPSNYITPVNSAPSYSPPPPP

Solvent-accessible surface area: 13669 Å² total; per-residue (Å²): 98,78,6,26,3,30,62,87,3,81,43,13,47,68,115,17,18,49,6,82,142,44,26,106,3,126,23,83,23,77,19,167,74,14,75,2,0,38,0,75,14,146,114,30,103,4,36,1,0,2,49,7,0,5,3,57,87,30,63,6,45,3,12,12,9,73,60,140,115,94,13,34,3,66,57,80,2,91,40,27,41,71,118,14,12,48,4,83,128,48,14,77,2,152,13,82,26,118,20,177,76,31,69,1,0,38,0,79,16,157,99,35,108,4,45,0,0,27,102,1,14,50,64,43,156,151,60,12,48,2,10,18,7,81,54,136,89,68,8,31,2,29,59,85,2,81,36,40,47,70,122,16,18,52,7,76,147,48,25,115,2,116,26,86,26,76,19,179,80,8,76,2,0,34,0,72,12,145,120,30,103,4,47,1,0,1,50,6,0,4,6,65,82,23,60,9,49,4,12,11,8,76,60,136,78,87,6,31,3,25,61,88,11,118,38,72,42,87,119,15,18,54,8,78,147,44,26,114,4,121,17,87,24,76,21,168,71,11,76,2,0,35,0,55,15,169,120,15,122,4,48,2,0,1,49,13,2,4,7,33,138,32,60,7,122,91,81,16,59,106,55,141

CATH classification: 2.30.30.40

GO terms:
  GO:0005515 protein binding (F, IPI)
  GO:0043065 positive regulation of apoptotic process (P, IDA)
  GO:0000400 four-way junction DNA binding (F, IDA)
  GO:0000405 bubble DNA binding (F, IDA)
  GO:0071103 DNA conformation change (P, IDA)
  GO:1990837 sequence-specific double-stranded DNA binding (F, IDA)
  GO:0098794 postsynapse (C, TAS)
  GO:0003713 transcription coactivator activity (F, TAS)
  GO:0045944 positive regulation of transcription by RNA polymerase II (P, TAS)
  GO:0004713 protein tyrosine kinase activity (F, IDA)
  GO:0043539 protein serine/threonine kinase activator activity (F, IDA)
  GO:0141214 positive regulation of phospholipase C/protein kinase C signal transduction (P, IDA)
  GO:0070301 cellular response to hydrogen peroxide (P, IDA)
  GO:0034599 cellular response to oxidative stress (P, TAS)
  GO:0051726 regulation of cell cycle (P, TAS)
  GO:0051882 mitochondrial depolarization (P, TAS)
  GO:1903351 cellular response to dopamine (P, TAS)
  GO:0000278 mitotic cell cycle (P, TAS)
  GO:0005080 protein kinase C binding (F, IPI)
  GO:0004672 protein kinase activity (F, IDA)

Radius of gyration: 22.01 Å; Cα contacts (8 Å, |Δi|>4): 685; chains: 8; bounding box: 60×47×46 Å

Foldseek 3Di:
DKKFFCAWDDDDDPFADTHHGGFMWDWDAADDVRQWTWIQGPVGIGIDGNVRMDHDPD/DDPDDDDDDD/DKKFFCAFDDDDDPFADTHHHGFIWDWPAADDVRQWTWIAGPPGIGIDGNVRMDHPPD/DDPDDDDDDD/DKKFFCAWDDDDDPFADTDHGGFIWDWDAAPPVRQWTWIQGPVGIGIDGNVRMDHDPD/DDPDDDDDDD/DKKFFCAFDDDDDPFADTDHHGFIWDWDDADPVRQWTWTDHPVGTGIDGNVRMDHPPD/DDPDDDDPDD

Organism: Homo sapiens (NCBI:txid9606)

B-factor: mean 18.8, std 9.64, range [4.62, 50.62]

Secondary structure (DSSP, 8-state):
-EEEESS-B---STTB--B-TT-EEEEEEE-TTSSEEEEEETTEEEEEEGGGEEETT-/--SSPPPPP-/-EEEESS-B---STTB--B-TT-EEEEEEE-TTSSEEEEEETTEEEEEEGGGEEETT-/--SSPPPPP-/-EEEESS-B---STTB--B-TT-EEEEEEE-TTSSEEEEEETTEEEEEEGGGEEETT-/--SSPPPPP-/-EEEESS-B---STTB--B-TT-EEEEEEE-TTSSEEEEE-SS-EEEEEGGGEEES--/--SSPPPPP-